Protein AF-0000000084409900 (afdb_homodimer)

InterPro domains:
  IPR021998 Alfin, N-terminal [PF12165] (6-126)
  IPR045104 Alfin [PTHR12321] (2-126)

Organism: Gonium pectorale (NCBI:txid33097)

Structure (mmCIF, N/CA/C/O backbone):
data_AF-0000000084409900-model_v1
#
loop_
_entity.id
_entity.type
_entity.pdbx_description
1 polymer 'Alfin N-terminal domain-containing protein'
#
loop_
_atom_site.group_PDB
_atom_site.id
_atom_site.type_symbol
_atom_site.label_atom_id
_atom_site.label_alt_id
_atom_site.label_comp_id
_atom_site.label_asym_id
_atom_site.label_entity_id
_atom_site.label_seq_id
_atom_site.pdbx_PDB_ins_code
_atom_site.Cartn_x
_atom_site.Cartn_y
_atom_site.Cartn_z
_atom_site.occupancy
_atom_site.B_iso_or_equiv
_atom_site.auth_seq_id
_atom_site.auth_comp_id
_atom_site.auth_asym_id
_atom_site.auth_atom_id
_atom_site.pdbx_PDB_model_num
ATOM 1 N N . MET A 1 1 ? 2.256 0.344 22.578 1 49.69 1 MET A N 1
ATOM 2 C CA . MET A 1 1 ? 3.688 0.209 22.312 1 49.69 1 MET A CA 1
ATOM 3 C C . MET A 1 1 ? 3.957 0.028 20.828 1 49.69 1 MET A C 1
ATOM 5 O O . MET A 1 1 ? 3.193 -0.644 20.125 1 49.69 1 MET A O 1
ATOM 9 N N . SER A 1 2 ? 4.852 0.874 20.234 1 76.75 2 SER A N 1
ATOM 10 C CA . SER A 1 2 ? 5.211 0.817 18.812 1 76.75 2 SER A CA 1
ATOM 11 C C . SER A 1 2 ? 5.836 -0.526 18.453 1 76.75 2 SER A C 1
ATOM 13 O O . SER A 1 2 ? 6.512 -1.143 19.281 1 76.75 2 SER A O 1
ATOM 15 N N . ARG A 1 3 ? 5.438 -1.278 17.562 1 89.75 3 ARG A N 1
ATOM 16 C CA . ARG A 1 3 ? 5.977 -2.559 17.109 1 89.75 3 ARG A CA 1
ATOM 17 C C . ARG A 1 3 ? 7.414 -2.408 16.641 1 89.75 3 ARG A C 1
ATOM 19 O O . ARG A 1 3 ? 7.77 -1.402 16.016 1 89.75 3 ARG A O 1
ATOM 26 N N . SER A 1 4 ? 8.25 -3.424 17.016 1 96.94 4 SER A N 1
ATOM 27 C CA . SER A 1 4 ? 9.625 -3.455 16.516 1 96.94 4 SER A CA 1
ATOM 28 C C . SER A 1 4 ? 9.688 -3.889 15.062 1 96.94 4 SER A C 1
ATOM 30 O O . SER A 1 4 ? 8.742 -4.484 14.547 1 96.94 4 SER A O 1
ATOM 32 N N . PRO A 1 5 ? 10.805 -3.602 14.375 1 98.06 5 PRO A N 1
ATOM 33 C CA . PRO A 1 5 ? 10.969 -4.082 13 1 98.06 5 PRO A CA 1
ATOM 34 C C . PRO A 1 5 ? 10.789 -5.594 12.875 1 98.06 5 PRO A C 1
ATOM 36 O O . PRO A 1 5 ? 10.195 -6.074 11.914 1 98.06 5 PRO A O 1
ATOM 39 N N . ARG A 1 6 ? 11.266 -6.355 13.906 1 98.06 6 ARG A N 1
ATOM 40 C CA . ARG A 1 6 ? 11.188 -7.812 13.844 1 98.06 6 ARG A CA 1
ATOM 41 C C . ARG A 1 6 ? 9.75 -8.297 13.984 1 98.06 6 ARG A C 1
ATOM 43 O O . ARG A 1 6 ? 9.344 -9.258 13.336 1 98.06 6 ARG A O 1
ATOM 50 N N . GLU A 1 7 ? 9.047 -7.672 14.859 1 98 7 GLU A N 1
ATOM 51 C CA . GLU A 1 7 ? 7.645 -8.039 15.008 1 98 7 GLU A CA 1
ATOM 52 C C . GLU A 1 7 ? 6.867 -7.77 13.719 1 98 7 GLU A C 1
ATOM 54 O O . GLU A 1 7 ? 6.023 -8.578 13.32 1 98 7 GLU A O 1
ATOM 59 N N . ILE A 1 8 ? 7.102 -6.621 13.102 1 97.25 8 ILE A N 1
ATOM 60 C CA . ILE A 1 8 ? 6.445 -6.266 11.852 1 97.25 8 ILE A CA 1
ATOM 61 C C . ILE A 1 8 ? 6.871 -7.234 10.75 1 97.25 8 ILE A C 1
ATOM 63 O O . ILE A 1 8 ? 6.047 -7.664 9.938 1 97.25 8 ILE A O 1
ATOM 67 N N . TYR A 1 9 ? 8.164 -7.621 10.766 1 98.38 9 TYR A N 1
ATOM 68 C CA . TYR A 1 9 ? 8.68 -8.562 9.781 1 98.38 9 TYR A CA 1
ATOM 69 C C . TYR A 1 9 ? 8.023 -9.93 9.938 1 98.38 9 TYR A C 1
ATOM 71 O O . TYR A 1 9 ? 7.719 -10.594 8.938 1 98.38 9 TYR A O 1
ATOM 79 N N . GLU A 1 10 ? 7.754 -10.359 11.141 1 98.31 10 GLU A N 1
ATOM 80 C CA . GLU A 1 10 ? 7.09 -11.641 11.367 1 98.31 10 GLU A CA 1
ATOM 81 C C . GLU A 1 10 ? 5.668 -11.633 10.812 1 98.31 10 GLU A C 1
ATOM 83 O O . GLU A 1 10 ? 5.215 -12.625 10.234 1 98.31 10 GLU A O 1
ATOM 88 N N . ASP A 1 11 ? 5.004 -10.57 11.055 1 95.38 11 ASP A N 1
ATOM 89 C CA . ASP A 1 11 ? 3.684 -10.414 10.453 1 95.38 11 ASP A CA 1
ATOM 90 C C . ASP A 1 11 ? 3.766 -10.461 8.93 1 95.38 11 ASP A C 1
ATOM 92 O O . ASP A 1 11 ? 2.982 -11.156 8.281 1 95.38 11 ASP A O 1
ATOM 96 N N . TYR A 1 12 ? 4.727 -9.719 8.305 1 96.31 12 TYR A N 1
ATOM 97 C CA . TYR A 1 12 ? 4.965 -9.703 6.863 1 96.31 12 TYR A CA 1
ATOM 98 C C . TYR A 1 12 ? 5.219 -11.109 6.336 1 96.31 12 TYR A C 1
ATOM 100 O O . TYR A 1 12 ? 4.66 -11.5 5.309 1 96.31 12 TYR A O 1
ATOM 108 N N . LEU A 1 13 ? 5.984 -11.875 7.082 1 98.25 13 LEU A N 1
ATOM 109 C CA . LEU A 1 13 ? 6.328 -13.234 6.668 1 98.25 13 LEU A CA 1
ATOM 110 C C . LEU A 1 13 ? 5.082 -14.117 6.613 1 98.25 13 LEU A C 1
ATOM 112 O O . LEU A 1 13 ? 4.914 -14.898 5.672 1 98.25 13 LEU A O 1
ATOM 116 N N . GLY A 1 14 ? 4.363 -14.055 7.652 1 96.94 14 GLY A N 1
ATOM 117 C CA . GLY A 1 14 ? 3.148 -14.852 7.676 1 96.94 14 GLY A CA 1
ATOM 118 C C . GLY A 1 14 ? 2.201 -14.531 6.535 1 96.94 14 GLY A C 1
ATOM 119 O O . GLY A 1 14 ? 1.667 -15.438 5.891 1 96.94 14 GLY A O 1
ATOM 120 N N . ARG A 1 15 ? 2.018 -13.289 6.277 1 94 15 ARG A N 1
ATOM 121 C CA . ARG A 1 15 ? 1.118 -12.867 5.207 1 94 15 ARG A CA 1
ATOM 122 C C . ARG A 1 15 ? 1.688 -13.234 3.84 1 94 15 ARG A C 1
ATOM 124 O O . ARG A 1 15 ? 0.951 -13.664 2.949 1 94 15 ARG A O 1
ATOM 131 N N . ARG A 1 16 ? 2.945 -13.008 3.689 1 96.44 16 ARG A N 1
ATOM 132 C CA . ARG A 1 16 ? 3.605 -13.398 2.447 1 96.44 16 ARG A CA 1
ATOM 133 C C . ARG A 1 16 ? 3.447 -14.891 2.188 1 96.44 16 ARG A C 1
ATOM 135 O O . ARG A 1 16 ? 3.176 -15.305 1.058 1 96.44 16 ARG A O 1
ATOM 142 N N . LYS A 1 17 ? 3.656 -15.695 3.199 1 97.44 17 LYS A N 1
ATOM 143 C CA . LYS A 1 17 ? 3.465 -17.141 3.082 1 97.44 17 LYS A CA 1
ATOM 144 C C . LYS A 1 17 ? 2.057 -17.469 2.592 1 97.44 17 LYS A C 1
ATOM 146 O O . LYS A 1 17 ? 1.877 -18.328 1.737 1 97.44 17 LYS A O 1
ATOM 151 N N . ALA A 1 18 ? 1.098 -16.812 3.15 1 95.12 18 ALA A N 1
ATOM 152 C CA . ALA A 1 18 ? -0.294 -17.016 2.754 1 95.12 18 ALA A CA 1
ATOM 153 C C . ALA A 1 18 ? -0.494 -16.688 1.275 1 95.12 18 ALA A C 1
ATOM 155 O O . ALA A 1 18 ? -1.115 -17.469 0.543 1 95.12 18 ALA A O 1
ATOM 156 N N . ILE A 1 19 ? 0.028 -15.57 0.822 1 94 19 ILE A N 1
ATOM 157 C CA . ILE A 1 19 ? -0.114 -15.133 -0.561 1 94 19 ILE A CA 1
ATOM 158 C C . ILE A 1 19 ? 0.559 -16.141 -1.494 1 94 19 ILE A C 1
ATOM 160 O O . ILE A 1 19 ? -0.021 -16.531 -2.506 1 94 19 ILE A O 1
ATOM 164 N N . LEU A 1 20 ? 1.761 -16.547 -1.147 1 96.56 20 LEU A N 1
ATOM 165 C CA . LEU A 1 20 ? 2.484 -17.5 -1.984 1 96.56 20 LEU A CA 1
ATOM 166 C C . LEU A 1 20 ? 1.742 -18.828 -2.064 1 96.56 20 LEU A C 1
ATOM 168 O O . LEU A 1 20 ? 1.695 -19.453 -3.127 1 96.56 20 LEU A O 1
ATOM 172 N N . ARG A 1 21 ? 1.181 -19.219 -0.963 1 96.75 21 ARG A N 1
ATOM 173 C CA . ARG A 1 21 ? 0.398 -20.453 -0.984 1 96.75 21 ARG A CA 1
ATOM 174 C C . ARG A 1 21 ? -0.763 -20.344 -1.967 1 96.75 21 ARG A C 1
ATOM 176 O O . ARG A 1 21 ? -1.017 -21.266 -2.736 1 96.75 21 ARG A O 1
ATOM 183 N N . ALA A 1 22 ? -1.465 -19.234 -1.965 1 94.19 22 ALA A N 1
ATOM 184 C CA . ALA A 1 22 ? -2.574 -19.016 -2.889 1 94.19 22 ALA A CA 1
ATOM 185 C C . ALA A 1 22 ? -2.1 -19.047 -4.336 1 94.19 22 ALA A C 1
ATOM 187 O O . ALA A 1 22 ? -2.787 -19.594 -5.207 1 94.19 22 ALA A O 1
ATOM 188 N N . LEU A 1 23 ? -0.885 -18.562 -4.605 1 93.88 23 LEU A N 1
ATOM 189 C CA . LEU A 1 23 ? -0.424 -18.359 -5.977 1 93.88 23 LEU A CA 1
ATOM 190 C C . LEU A 1 23 ? 0.347 -19.578 -6.477 1 93.88 23 LEU A C 1
ATOM 192 O O . LEU A 1 23 ? 0.747 -19.625 -7.641 1 93.88 23 LEU A O 1
ATOM 196 N N . THR A 1 24 ? 0.583 -20.562 -5.637 1 94.69 24 THR A N 1
ATOM 197 C CA . THR A 1 24 ? 1.372 -21.719 -6.047 1 94.69 24 THR A CA 1
ATOM 198 C C . THR A 1 24 ? 0.658 -23.016 -5.68 1 94.69 24 THR A C 1
ATOM 200 O O . THR A 1 24 ? -0.21 -23.484 -6.418 1 94.69 24 THR A O 1
ATOM 203 N N . GLN A 1 25 ? 0.71 -23.422 -4.395 1 95.94 25 GLN A N 1
ATOM 204 C CA . GLN A 1 25 ? 0.174 -24.703 -3.955 1 95.94 25 GLN A CA 1
ATOM 205 C C . GLN A 1 25 ? -1.336 -24.766 -4.172 1 95.94 25 GLN A C 1
ATOM 207 O O . GLN A 1 25 ? -1.865 -25.812 -4.566 1 95.94 25 GLN A O 1
ATOM 212 N N . ASP A 1 26 ? -1.986 -23.719 -3.889 1 96 26 ASP A N 1
ATOM 213 C CA . ASP A 1 26 ? -3.445 -23.688 -3.943 1 96 26 ASP A CA 1
ATOM 214 C C . ASP A 1 26 ? -3.938 -22.922 -5.164 1 96 26 ASP A C 1
ATOM 216 O O . ASP A 1 26 ? -5.043 -22.375 -5.156 1 96 26 ASP A O 1
ATOM 220 N N . ILE A 1 27 ? -3.141 -22.844 -6.227 1 93.75 27 ILE A N 1
ATOM 221 C CA . ILE A 1 27 ? -3.408 -21.938 -7.336 1 93.75 27 ILE A CA 1
ATOM 222 C C . ILE A 1 27 ? -4.711 -22.344 -8.023 1 93.75 27 ILE A C 1
ATOM 224 O O . ILE A 1 27 ? -5.473 -21.469 -8.469 1 93.75 27 ILE A O 1
ATOM 228 N N . GLU A 1 28 ? -4.961 -23.609 -8.211 1 94.25 28 GLU A N 1
ATOM 229 C CA . GLU A 1 28 ? -6.184 -24.031 -8.875 1 94.25 28 GLU A CA 1
ATOM 230 C C . GLU A 1 28 ? -7.418 -23.625 -8.078 1 94.25 28 GLU A C 1
ATOM 232 O O . GLU A 1 28 ? -8.398 -23.141 -8.648 1 94.25 28 GLU A O 1
ATOM 237 N N . GLN A 1 29 ? -7.355 -23.828 -6.758 1 93.5 29 GLN A N 1
ATOM 238 C CA . GLN A 1 29 ? -8.453 -23.406 -5.891 1 93.5 29 GLN A CA 1
ATOM 239 C C . GLN A 1 29 ? -8.648 -21.891 -5.957 1 93.5 29 GLN A C 1
ATOM 241 O O . GLN A 1 29 ? -9.773 -21.422 -6.059 1 93.5 29 GLN A O 1
ATOM 246 N N . PHE A 1 30 ? -7.602 -21.172 -5.852 1 92.5 30 PHE A N 1
ATOM 247 C CA . PHE A 1 30 ? -7.641 -19.719 -5.91 1 92.5 30 PHE A CA 1
ATOM 248 C C . PHE A 1 30 ? -8.219 -19.25 -7.238 1 92.5 30 PHE A C 1
ATOM 250 O O . PHE A 1 30 ? -9.109 -18.391 -7.266 1 92.5 30 PHE A O 1
ATOM 257 N N . TYR A 1 31 ? -7.707 -19.828 -8.289 1 89.19 31 TYR A N 1
ATOM 258 C CA . TYR A 1 31 ? -8.156 -19.484 -9.633 1 89.19 31 TYR A CA 1
ATOM 259 C C . TYR A 1 31 ? -9.648 -19.734 -9.797 1 89.19 31 TYR A C 1
ATOM 261 O O . TYR A 1 31 ? -10.367 -18.938 -10.383 1 89.19 31 TYR A O 1
ATOM 269 N N . GLU A 1 32 ? -10.125 -20.781 -9.312 1 89.94 32 GLU A N 1
ATOM 270 C CA . GLU A 1 32 ? -11.523 -21.172 -9.43 1 89.94 32 GLU A CA 1
ATOM 271 C C . GLU A 1 32 ? -12.43 -20.234 -8.633 1 89.94 32 GLU A C 1
ATOM 273 O O . GLU A 1 32 ? -13.539 -19.922 -9.062 1 89.94 32 GLU A O 1
ATOM 278 N N . GLN A 1 33 ? -11.953 -19.797 -7.488 1 89 33 GLN A N 1
ATOM 279 C CA . GLN A 1 33 ? -12.75 -18.906 -6.652 1 89 33 GLN A CA 1
ATOM 280 C C . GLN A 1 33 ? -12.883 -17.516 -7.289 1 89 33 GLN A C 1
ATOM 282 O O . GLN A 1 33 ? -13.898 -16.844 -7.113 1 89 33 GLN A O 1
ATOM 287 N N . CYS A 1 34 ? -11.852 -17.172 -8.008 1 85.56 34 CYS A N 1
ATOM 288 C CA . CYS A 1 34 ? -11.883 -15.867 -8.664 1 85.56 34 CYS A CA 1
ATOM 289 C C . CYS A 1 34 ? -12.508 -15.969 -10.047 1 85.56 34 CYS A C 1
ATOM 291 O O . CYS A 1 34 ? -11.906 -15.539 -11.039 1 85.56 34 CYS A O 1
ATOM 293 N N . ASP A 1 35 ? -13.664 -16.453 -10.055 1 81.44 35 ASP A N 1
ATOM 294 C CA . ASP A 1 35 ? -14.422 -16.625 -11.289 1 81.44 35 ASP A CA 1
ATOM 295 C C . ASP A 1 35 ? -14.922 -15.273 -11.812 1 81.44 35 ASP A C 1
ATOM 297 O O . ASP A 1 35 ? -15.641 -14.562 -11.117 1 81.44 35 ASP A O 1
ATOM 301 N N . PRO A 1 36 ? -14.508 -14.906 -13.008 1 79.56 36 PRO A N 1
ATOM 302 C CA . PRO A 1 36 ? -14.867 -13.586 -13.531 1 79.56 36 PRO A CA 1
ATOM 303 C C . PRO A 1 36 ? -16.375 -13.398 -13.672 1 79.56 36 PRO A C 1
ATOM 305 O O . PRO A 1 36 ? -16.844 -12.266 -13.836 1 79.56 36 PRO A O 1
ATOM 308 N N . THR A 1 37 ? -17.078 -14.43 -13.711 1 80.62 37 THR A N 1
ATOM 309 C CA . THR A 1 37 ? -18.531 -14.312 -13.82 1 80.62 37 THR A CA 1
ATOM 310 C C . THR A 1 37 ? -19.156 -14.062 -12.453 1 80.62 37 THR A C 1
ATOM 312 O O . THR A 1 37 ? -20.359 -13.789 -12.352 1 80.62 37 THR A O 1
ATOM 315 N N . ARG A 1 38 ? -18.406 -14.078 -11.328 1 78.69 38 ARG A N 1
ATOM 316 C CA . ARG A 1 38 ? -18.859 -13.836 -9.961 1 78.69 38 ARG A CA 1
ATOM 317 C C . ARG A 1 38 ? -18.406 -12.461 -9.477 1 78.69 38 ARG A C 1
ATOM 319 O O . ARG A 1 38 ? -17.75 -11.719 -10.203 1 78.69 38 ARG A O 1
ATOM 326 N N . GLU A 1 39 ? -18.812 -12.141 -8.336 1 76.06 39 GLU A N 1
ATOM 327 C CA . GLU A 1 39 ? -18.391 -10.891 -7.707 1 76.06 39 GLU A CA 1
ATOM 328 C C . GLU A 1 39 ? -16.875 -10.82 -7.566 1 76.06 39 GLU A C 1
ATOM 330 O O . GLU A 1 39 ? -16.219 -11.836 -7.332 1 76.06 39 GLU A O 1
ATOM 335 N N . ASN A 1 40 ? -16.375 -9.664 -7.797 1 72.44 40 ASN A N 1
ATOM 336 C CA . ASN A 1 40 ? -14.93 -9.477 -7.652 1 72.44 40 ASN A CA 1
ATOM 337 C C . ASN A 1 40 ? -14.492 -9.609 -6.195 1 72.44 40 ASN A C 1
ATOM 339 O O . ASN A 1 40 ? -14.969 -8.875 -5.328 1 72.44 40 ASN A O 1
ATOM 343 N N . LEU A 1 41 ? -13.664 -10.555 -5.934 1 76.25 41 LEU A N 1
ATOM 344 C CA . LEU A 1 41 ? -13.188 -10.82 -4.582 1 76.25 41 LEU A CA 1
ATOM 345 C C . LEU A 1 41 ? -11.766 -10.297 -4.391 1 76.25 41 LEU A C 1
ATOM 347 O O . LEU A 1 41 ? -11.062 -10.047 -5.371 1 76.25 41 LEU A O 1
ATOM 351 N N . CYS A 1 42 ? -11.469 -10.07 -3.156 1 80.25 42 CYS A N 1
ATOM 352 C CA . CYS A 1 42 ? -10.133 -9.656 -2.762 1 80.25 42 CYS A CA 1
ATOM 353 C C . CYS A 1 42 ? -9.383 -10.797 -2.086 1 80.25 42 CYS A C 1
ATOM 355 O O . CYS A 1 42 ? -9.961 -11.539 -1.288 1 80.25 42 CYS A O 1
ATOM 357 N N . LEU A 1 43 ? -8.148 -10.953 -2.492 1 87.06 43 LEU A N 1
ATOM 358 C CA . LEU A 1 43 ? -7.266 -11.906 -1.824 1 87.06 43 LEU A CA 1
ATOM 359 C C . LEU A 1 43 ? -6.707 -11.312 -0.534 1 87.06 43 LEU A C 1
ATOM 361 O O . LEU A 1 43 ? -6.172 -10.203 -0.536 1 87.06 43 LEU A O 1
ATOM 365 N N . TYR A 1 44 ? -6.875 -12.055 0.583 1 84.62 44 TYR A N 1
ATOM 366 C CA . TYR A 1 44 ? -6.332 -11.656 1.878 1 84.62 44 TYR A CA 1
ATOM 367 C C . TYR A 1 44 ? -5.309 -12.672 2.375 1 84.62 44 TYR A C 1
ATOM 369 O O . TYR A 1 44 ? -5.59 -13.867 2.434 1 84.62 44 TYR A O 1
ATOM 377 N N . GLY A 1 45 ? -4.121 -12.188 2.604 1 90 45 GLY A N 1
ATOM 378 C CA . GLY A 1 45 ? -3.131 -12.961 3.33 1 90 45 GLY A CA 1
ATOM 379 C C . GLY A 1 45 ? -3.115 -12.664 4.816 1 90 45 GLY A C 1
ATOM 380 O O . GLY A 1 45 ? -2.922 -11.516 5.227 1 90 45 GLY A O 1
ATOM 381 N N . ASN A 1 46 ? -3.209 -13.688 5.613 1 90.5 46 ASN A N 1
ATOM 382 C CA . ASN A 1 46 ? -3.281 -13.516 7.059 1 90.5 46 ASN A CA 1
ATOM 383 C C . ASN A 1 46 ? -1.952 -13.852 7.73 1 90.5 46 ASN A C 1
ATOM 385 O O . ASN A 1 46 ? -1.153 -14.617 7.188 1 90.5 46 ASN A O 1
ATOM 389 N N . PRO A 1 47 ? -1.708 -13.281 8.93 1 93.56 47 PRO A N 1
ATOM 390 C CA . PRO A 1 47 ? -0.406 -13.461 9.578 1 93.56 47 PRO A CA 1
ATOM 391 C C . PRO A 1 47 ? -0.141 -14.914 9.977 1 93.56 47 PRO A C 1
ATOM 393 O O . PRO A 1 47 ? 1.009 -15.289 10.219 1 93.56 47 PRO A O 1
ATOM 396 N N . ASP A 1 48 ? -1.139 -15.75 9.992 1 95.81 48 ASP A N 1
ATOM 397 C CA . ASP A 1 48 ? -0.935 -17.141 10.391 1 95.81 48 ASP A CA 1
ATOM 398 C C . ASP A 1 48 ? -0.549 -18 9.195 1 95.81 48 ASP A C 1
ATOM 400 O O . ASP A 1 48 ? -0.408 -19.219 9.32 1 95.81 48 ASP A O 1
ATOM 404 N N . GLY A 1 49 ? -0.486 -17.484 8.078 1 95.94 49 GLY A N 1
ATOM 405 C CA . GLY A 1 49 ? -0.047 -18.203 6.895 1 95.94 49 GLY A CA 1
ATOM 406 C C . GLY A 1 49 ? -1.197 -18.719 6.055 1 95.94 49 GLY A C 1
ATOM 407 O O . GLY A 1 49 ? -0.979 -19.375 5.027 1 95.94 49 GLY A O 1
ATOM 408 N N . ASN A 1 50 ? -2.475 -18.359 6.504 1 96.19 50 ASN A N 1
ATOM 409 C CA . ASN A 1 50 ? -3.631 -18.766 5.707 1 96.19 50 ASN A CA 1
ATOM 410 C C . ASN A 1 50 ? -4.129 -17.609 4.832 1 96.19 50 ASN A C 1
ATOM 412 O O . ASN A 1 50 ? -3.865 -16.438 5.125 1 96.19 50 ASN A O 1
ATOM 416 N N . TRP A 1 51 ? -4.715 -18.016 3.709 1 92.62 51 TRP A N 1
ATOM 417 C CA . TRP A 1 51 ? -5.281 -17.016 2.797 1 92.62 51 TRP A CA 1
ATOM 418 C C . TRP A 1 51 ? -6.785 -17.219 2.646 1 92.62 51 TRP A C 1
ATOM 420 O O . TRP A 1 51 ? -7.312 -18.281 2.979 1 92.62 51 TRP A O 1
ATOM 430 N N . GLU A 1 52 ? -7.438 -16.125 2.223 1 90.12 52 GLU A N 1
ATOM 431 C CA . GLU A 1 52 ? -8.852 -16.219 1.876 1 90.12 52 GLU A CA 1
ATOM 432 C C . GLU A 1 52 ? -9.211 -15.195 0.796 1 90.12 52 GLU A C 1
ATOM 434 O O . GLU A 1 52 ? -8.477 -14.234 0.571 1 90.12 52 GLU A O 1
ATOM 439 N N . VAL A 1 53 ? -10.281 -15.453 0.056 1 86.56 53 VAL A N 1
ATOM 440 C CA . VAL A 1 53 ? -10.891 -14.453 -0.815 1 86.56 53 VAL A CA 1
ATOM 441 C C . VAL A 1 53 ? -12.25 -14.039 -0.253 1 86.56 53 VAL A C 1
ATOM 443 O O . VAL A 1 53 ? -12.992 -14.875 0.266 1 86.56 53 VAL A O 1
ATOM 446 N N . ALA A 1 54 ? -12.398 -12.828 -0.151 1 81.69 54 ALA A N 1
ATOM 447 C CA . ALA A 1 54 ? -13.648 -12.281 0.379 1 81.69 54 ALA A CA 1
ATOM 448 C C . ALA A 1 54 ? -14.016 -10.977 -0.323 1 81.69 54 ALA A C 1
ATOM 450 O O . ALA A 1 54 ? -13.219 -10.422 -1.081 1 81.69 54 ALA A O 1
ATOM 451 N N . LEU A 1 55 ? -15.219 -10.555 -0.111 1 76.06 55 LEU A N 1
ATOM 452 C CA . LEU A 1 55 ? -15.633 -9.242 -0.612 1 76.06 55 LEU A CA 1
ATOM 453 C C . LEU A 1 55 ? -14.75 -8.141 -0.038 1 76.06 55 LEU A C 1
ATOM 455 O O . LEU A 1 55 ? -14.25 -8.258 1.085 1 76.06 55 LEU A O 1
ATOM 459 N N . PRO A 1 56 ? -14.516 -7.129 -0.945 1 71.25 56 PRO A N 1
ATOM 460 C CA . PRO A 1 56 ? -13.75 -6.012 -0.394 1 71.25 56 PRO A CA 1
ATOM 461 C C . PRO A 1 56 ? -14.352 -5.457 0.896 1 71.25 56 PRO A C 1
ATOM 463 O O . PRO A 1 56 ? -15.578 -5.395 1.031 1 71.25 56 PRO A O 1
ATOM 466 N N . ALA A 1 57 ? -13.5 -5.156 1.808 1 63.22 57 ALA A N 1
ATOM 467 C CA . ALA A 1 57 ? -13.969 -4.574 3.062 1 63.22 57 ALA A CA 1
ATOM 468 C C . ALA A 1 57 ? -14.688 -3.248 2.816 1 63.22 57 ALA A C 1
ATOM 470 O O . ALA A 1 57 ? -14.234 -2.428 2.016 1 63.22 57 ALA A O 1
ATOM 471 N N . GLU A 1 58 ? -15.953 -3.207 3.229 1 60.22 58 GLU A N 1
ATOM 472 C CA . GLU A 1 58 ? -16.734 -1.991 3.047 1 60.22 58 GLU A CA 1
ATOM 473 C C . GLU A 1 58 ? -16.125 -0.818 3.805 1 60.22 58 GLU A C 1
ATOM 475 O O . GLU A 1 58 ? -16.094 0.305 3.297 1 60.22 58 GLU A O 1
ATOM 480 N N . GLU A 1 59 ? -15.719 -1.032 5.047 1 56.38 59 GLU A N 1
ATOM 481 C CA . GLU A 1 59 ? -15.109 -0.022 5.906 1 56.38 59 GLU A CA 1
ATOM 482 C C . GLU A 1 59 ? -13.758 -0.494 6.438 1 56.38 59 GLU A C 1
ATOM 484 O O . GLU A 1 59 ? -13.609 -1.648 6.844 1 56.38 59 GLU A O 1
ATOM 489 N N . VAL A 1 60 ? -12.734 0.17 5.863 1 54.34 60 VAL A N 1
ATOM 490 C CA . VAL A 1 60 ? -11.43 -0.122 6.457 1 54.34 60 VAL A CA 1
ATOM 491 C C . VAL A 1 60 ? -11.305 0.588 7.801 1 54.34 60 VAL A C 1
ATOM 493 O O . VAL A 1 60 ? -11.43 1.812 7.879 1 54.34 60 VAL A O 1
ATOM 496 N N . PRO A 1 61 ? -11.453 -0.288 8.891 1 51.12 61 PRO A N 1
ATOM 497 C CA . PRO A 1 61 ? -11.25 0.378 10.18 1 51.12 61 PRO A CA 1
ATOM 498 C C . PRO A 1 61 ? -10.031 1.294 10.188 1 51.12 61 PRO A C 1
ATOM 500 O O . PRO A 1 61 ? -9.055 1.029 9.477 1 51.12 61 PRO A O 1
ATOM 503 N N . PRO A 1 62 ? -10.211 2.549 10.82 1 50.59 62 PRO A N 1
ATOM 504 C CA . PRO A 1 62 ? -9.109 3.516 10.883 1 50.59 62 PRO A CA 1
ATOM 505 C C . PRO A 1 62 ? -7.781 2.871 11.266 1 50.59 62 PRO A C 1
ATOM 507 O O . PRO A 1 62 ? -6.719 3.41 10.953 1 50.59 62 PRO A O 1
ATOM 510 N N . GLU A 1 63 ? -7.969 1.682 11.93 1 47.5 63 GLU A N 1
ATOM 511 C CA . GLU A 1 63 ? -6.742 1.061 12.422 1 47.5 63 GLU A CA 1
ATOM 512 C C . GLU A 1 63 ? -6.035 0.285 11.32 1 47.5 63 GLU A C 1
ATOM 514 O O . GLU A 1 63 ? -4.934 -0.229 11.523 1 47.5 63 GLU A O 1
ATOM 519 N N . GLN A 1 64 ? -6.781 0.193 10.172 1 52.31 64 GLN A N 1
ATOM 520 C CA . GLN A 1 64 ? -6.176 -0.571 9.086 1 52.31 64 GLN A CA 1
ATOM 521 C C . GLN A 1 64 ? -5.953 0.304 7.852 1 52.31 64 GLN A C 1
ATOM 523 O O . GLN A 1 64 ? -6.758 1.188 7.559 1 52.31 64 GLN A O 1
ATOM 528 N N . PRO A 1 65 ? -4.73 0.176 7.336 1 51.47 65 PRO A N 1
ATOM 529 C CA . PRO A 1 65 ? -4.492 0.981 6.133 1 51.47 65 PRO A CA 1
ATOM 530 C C . PRO A 1 65 ? -5.391 0.577 4.969 1 51.47 65 PRO A C 1
ATOM 532 O O . PRO A 1 65 ? -5.777 -0.59 4.855 1 51.47 65 PRO A O 1
ATOM 535 N N . GLU A 1 66 ? -6.137 1.448 4.43 1 51.72 66 GLU A N 1
ATOM 536 C CA . GLU A 1 66 ? -6.953 1.166 3.25 1 51.72 66 GLU A CA 1
ATOM 537 C C . GLU A 1 66 ? -6.23 0.22 2.295 1 51.72 66 GLU A C 1
ATOM 539 O O . GLU A 1 66 ? -6.859 -0.642 1.675 1 51.72 66 GLU A O 1
ATOM 544 N N . PRO A 1 67 ? -4.961 0.357 2.062 1 48.44 67 PRO A N 1
ATOM 545 C CA . PRO A 1 67 ? -4.379 -0.667 1.191 1 48.44 67 PRO A CA 1
ATOM 546 C C . PRO A 1 67 ? -4.629 -2.084 1.699 1 48.44 67 PRO A C 1
ATOM 548 O O . PRO A 1 67 ? -4.211 -3.055 1.063 1 48.44 67 PRO A O 1
ATOM 551 N N . ALA A 1 68 ? -5.352 -2.105 2.855 1 42.16 68 ALA A N 1
ATOM 552 C CA . ALA A 1 68 ? -5.613 -3.451 3.361 1 42.16 68 ALA A CA 1
ATOM 553 C C . ALA A 1 68 ? -6.574 -4.203 2.443 1 42.16 68 ALA A C 1
ATOM 555 O O . ALA A 1 68 ? -6.891 -5.367 2.689 1 42.16 68 ALA A O 1
ATOM 556 N N . LEU A 1 69 ? -6.902 -3.553 1.392 1 47 69 LEU A N 1
ATOM 557 C CA . LEU A 1 69 ? -8.055 -4.16 0.738 1 47 69 LEU A CA 1
ATOM 558 C C . LEU A 1 69 ? -7.625 -5.297 -0.181 1 47 69 LEU A C 1
ATOM 560 O O . LEU A 1 69 ? -8.445 -5.844 -0.926 1 47 69 LEU A O 1
ATOM 564 N N . GLY A 1 70 ? -7.004 -5.945 0.351 1 49.94 70 GLY A N 1
ATOM 565 C CA . GLY A 1 70 ? -6.785 -7.133 -0.46 1 49.94 70 GLY A CA 1
ATOM 566 C C . GLY A 1 70 ? -6.535 -6.816 -1.923 1 49.94 70 GLY A C 1
ATOM 567 O O . GLY A 1 70 ? -6.492 -5.648 -2.314 1 49.94 70 GLY A O 1
ATOM 568 N N . VAL A 1 71 ? -6.004 -7.715 -2.721 1 55.44 71 VAL A N 1
ATOM 569 C CA . VAL A 1 71 ? -5.684 -7.641 -4.145 1 55.44 71 VAL A CA 1
ATOM 570 C C . VAL A 1 71 ? -6.902 -8.047 -4.969 1 55.44 71 VAL A C 1
ATOM 572 O O . VAL A 1 71 ? -7.371 -9.188 -4.871 1 55.44 71 VAL A O 1
ATOM 575 N N . ASN A 1 72 ? -7.793 -7.059 -5.465 1 57.47 72 ASN A N 1
ATOM 576 C CA . ASN A 1 72 ? -8.984 -7.34 -6.258 1 57.47 72 ASN A CA 1
ATOM 577 C C . ASN A 1 72 ? -8.664 -7.422 -7.746 1 57.47 72 ASN A C 1
ATOM 579 O O . ASN A 1 72 ? -8.328 -6.418 -8.375 1 57.47 72 ASN A O 1
ATOM 583 N N . PHE A 1 73 ? -8.562 -8.688 -8.312 1 62.56 73 PHE A N 1
ATOM 584 C CA . PHE A 1 73 ? -8.398 -8.562 -9.758 1 62.56 73 PHE A CA 1
ATOM 585 C C . PHE A 1 73 ? -9.414 -9.422 -10.5 1 62.56 73 PHE A C 1
ATOM 587 O O . PHE A 1 73 ? -9.516 -10.625 -10.25 1 62.56 73 PHE A O 1
ATOM 594 N N . ALA A 1 74 ? -10.219 -8.602 -11.047 1 64.62 74 ALA A N 1
ATOM 595 C CA . ALA A 1 74 ? -11.008 -9.328 -12.047 1 64.62 74 ALA A CA 1
ATOM 596 C C . ALA A 1 74 ? -10.125 -9.875 -13.156 1 64.62 74 ALA A C 1
ATOM 598 O O . ALA A 1 74 ? -9.195 -9.195 -13.609 1 64.62 74 ALA A O 1
ATOM 599 N N . ARG A 1 75 ? -10.273 -11.141 -13.477 1 71.62 75 ARG A N 1
ATOM 600 C CA . ARG A 1 75 ? -9.523 -11.758 -14.57 1 71.62 75 ARG A CA 1
ATOM 601 C C . ARG A 1 75 ? -9.867 -11.102 -15.906 1 71.62 75 ARG A C 1
ATOM 603 O O . ARG A 1 75 ? -8.977 -10.781 -16.688 1 71.62 75 ARG A O 1
ATOM 610 N N . ASP A 1 76 ? -11.008 -10.594 -16.031 1 71.12 76 ASP A N 1
ATOM 611 C CA . ASP A 1 76 ? -11.523 -9.852 -17.172 1 71.12 76 ASP A CA 1
ATOM 612 C C . ASP A 1 76 ? -10.875 -10.328 -18.469 1 71.12 76 ASP A C 1
ATOM 614 O O . ASP A 1 76 ? -10.383 -9.508 -19.266 1 71.12 76 ASP A O 1
ATOM 618 N N . GLY A 1 77 ? -10.805 -11.672 -18.688 1 74.94 77 GLY A N 1
ATOM 619 C CA . GLY A 1 77 ? -10.312 -12.234 -19.938 1 74.94 77 GLY A CA 1
ATOM 620 C C . GLY A 1 77 ? -8.797 -12.328 -20 1 74.94 77 GLY A C 1
ATOM 621 O O . GLY A 1 77 ? -8.234 -12.766 -21 1 74.94 77 GLY A O 1
ATOM 622 N N . MET A 1 78 ? -8.156 -11.938 -19.062 1 80.5 78 MET A N 1
ATOM 623 C CA . MET A 1 78 ? -6.699 -12.055 -19 1 80.5 78 MET A CA 1
ATOM 624 C C . MET A 1 78 ? -6.273 -13.523 -19.016 1 80.5 78 MET A C 1
ATOM 626 O O . MET A 1 78 ? -6.934 -14.367 -18.422 1 80.5 78 MET A O 1
ATOM 630 N N . GLU A 1 79 ? -5.168 -13.68 -19.734 1 88.56 79 GLU A N 1
ATOM 631 C CA . GLU A 1 79 ? -4.57 -15.008 -19.688 1 88.56 79 GLU A CA 1
ATOM 632 C C . GLU A 1 79 ? -4.18 -15.383 -18.266 1 88.56 79 GLU A C 1
ATOM 634 O O . GLU A 1 79 ? -3.73 -14.539 -17.484 1 88.56 79 GLU A O 1
ATOM 639 N N . ARG A 1 80 ? -4.289 -16.625 -17.953 1 88.38 80 ARG A N 1
ATOM 640 C CA . ARG A 1 80 ? -4.098 -17.109 -16.594 1 88.38 80 ARG A CA 1
ATOM 641 C C . ARG A 1 80 ? -2.736 -16.703 -16.047 1 88.38 80 ARG A C 1
ATOM 643 O O . ARG A 1 80 ? -2.641 -16.188 -14.938 1 88.38 80 ARG A O 1
ATOM 650 N N . SER A 1 81 ? -1.718 -16.938 -16.812 1 89.62 81 SER A N 1
ATOM 651 C CA . SER A 1 81 ? -0.375 -16.641 -16.328 1 89.62 81 SER A CA 1
ATOM 652 C C . SER A 1 81 ? -0.182 -15.141 -16.125 1 89.62 81 SER A C 1
ATOM 654 O O . SER A 1 81 ? 0.48 -14.719 -15.172 1 89.62 81 SER A O 1
ATOM 656 N N . ALA A 1 82 ? -0.739 -14.367 -16.984 1 86.44 82 ALA A N 1
ATOM 657 C CA . ALA A 1 82 ? -0.649 -12.914 -16.859 1 86.44 82 ALA A CA 1
ATOM 658 C C . ALA A 1 82 ? -1.42 -12.422 -15.641 1 86.44 82 ALA A C 1
ATOM 660 O O . ALA A 1 82 ? -0.97 -11.508 -14.938 1 86.44 82 ALA A O 1
ATOM 661 N N . TRP A 1 83 ? -2.539 -13 -15.375 1 86.94 83 TRP A N 1
ATOM 662 C CA . TRP A 1 83 ? -3.361 -12.625 -14.227 1 86.94 83 TRP A CA 1
ATOM 663 C C . TRP A 1 83 ? -2.654 -12.969 -12.922 1 86.94 83 TRP A C 1
ATOM 665 O O . TRP A 1 83 ? -2.619 -12.156 -11.992 1 86.94 83 TRP A O 1
ATOM 675 N N . ILE A 1 84 ? -2.068 -14.148 -12.906 1 88.31 84 ILE A N 1
ATOM 676 C CA . ILE A 1 84 ? -1.355 -14.586 -11.711 1 88.31 84 ILE A CA 1
ATOM 677 C C . ILE A 1 84 ? -0.181 -13.648 -11.438 1 88.31 84 ILE A C 1
ATOM 679 O O . ILE A 1 84 ? 0.052 -13.25 -10.297 1 88.31 84 ILE A O 1
ATOM 683 N N . SER A 1 85 ? 0.498 -13.258 -12.477 1 88 85 SER A N 1
ATOM 684 C CA . SER A 1 85 ? 1.621 -12.336 -12.344 1 88 85 SER A CA 1
ATOM 685 C C . SER A 1 85 ? 1.161 -10.977 -11.828 1 88 85 SER A C 1
ATOM 687 O O . SER A 1 85 ? 1.832 -10.359 -10.992 1 88 85 SER A O 1
ATOM 689 N N . LEU A 1 86 ? 0.048 -10.625 -12.328 1 85.88 86 LEU A N 1
ATOM 690 C CA . LEU A 1 86 ? -0.491 -9.344 -11.883 1 85.88 86 LEU A CA 1
ATOM 691 C C . LEU A 1 86 ? -0.881 -9.391 -10.414 1 85.88 86 LEU A C 1
ATOM 693 O O . LEU A 1 86 ? -0.605 -8.453 -9.664 1 85.88 86 LEU A O 1
ATOM 697 N N . VAL A 1 87 ? -1.484 -10.438 -9.984 1 86.44 87 VAL A N 1
ATOM 698 C CA . VAL A 1 87 ? -1.859 -10.602 -8.586 1 86.44 87 VAL A CA 1
ATOM 699 C C . VAL A 1 87 ? -0.607 -10.594 -7.711 1 86.44 87 VAL A C 1
ATOM 701 O O . VAL A 1 87 ? -0.603 -10.008 -6.625 1 86.44 87 VAL A O 1
ATOM 704 N N . ALA A 1 88 ? 0.436 -11.227 -8.211 1 90.06 88 ALA A N 1
ATOM 705 C CA . ALA A 1 88 ? 1.686 -11.281 -7.457 1 90.06 88 ALA A CA 1
ATOM 706 C C . ALA A 1 88 ? 2.266 -9.883 -7.254 1 90.06 88 ALA A C 1
ATOM 708 O O . ALA A 1 88 ? 2.672 -9.531 -6.145 1 90.06 88 ALA A O 1
ATOM 709 N N . VAL A 1 89 ? 2.23 -9.109 -8.297 1 87.94 89 VAL A N 1
ATOM 710 C CA . VAL A 1 89 ? 2.77 -7.75 -8.242 1 87.94 89 VAL A CA 1
ATOM 711 C C . VAL A 1 89 ? 1.954 -6.91 -7.266 1 87.94 89 VAL A C 1
ATOM 713 O O . VAL A 1 89 ? 2.518 -6.176 -6.445 1 87.94 89 VAL A O 1
ATOM 716 N N . HIS A 1 90 ? 0.677 -7.016 -7.332 1 85.81 90 HIS A N 1
ATOM 717 C CA . HIS A 1 90 ? -0.194 -6.254 -6.445 1 85.81 90 HIS A CA 1
ATOM 718 C C . HIS A 1 90 ? -0.04 -6.711 -4.996 1 85.81 90 HIS A C 1
ATOM 720 O O . HIS A 1 90 ? -0.099 -5.895 -4.074 1 85.81 90 HIS A O 1
ATOM 726 N N . SER A 1 91 ? 0.133 -7.98 -4.816 1 87.62 91 SER A N 1
ATOM 727 C CA . SER A 1 91 ? 0.311 -8.523 -3.475 1 87.62 91 SER A CA 1
ATOM 728 C C . SER A 1 91 ? 1.586 -7.988 -2.828 1 87.62 91 SER A C 1
ATOM 730 O O . SER A 1 91 ? 1.604 -7.688 -1.634 1 87.62 91 SER A O 1
ATOM 732 N N . ASP A 1 92 ? 2.627 -7.941 -3.611 1 91.44 92 ASP A N 1
ATOM 733 C CA . ASP A 1 92 ? 3.879 -7.395 -3.098 1 91.44 92 ASP A CA 1
ATOM 734 C C . ASP A 1 92 ? 3.695 -5.961 -2.609 1 91.44 92 ASP A C 1
ATOM 736 O O . ASP A 1 92 ? 4.195 -5.59 -1.546 1 91.44 92 ASP A O 1
ATOM 740 N N . SER A 1 93 ? 3.027 -5.188 -3.404 1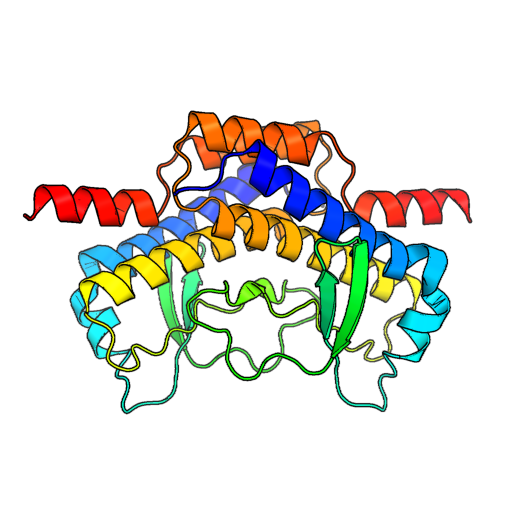 88.19 93 SER A N 1
ATOM 741 C CA . SER A 1 93 ? 2.754 -3.803 -3.029 1 88.19 93 SER A CA 1
ATOM 742 C C . SER A 1 93 ? 1.912 -3.73 -1.76 1 88.19 93 SER A C 1
ATOM 744 O O . SER A 1 93 ? 2.176 -2.908 -0.881 1 88.19 93 SER A O 1
ATOM 746 N N . TRP A 1 94 ? 0.916 -4.539 -1.692 1 86.25 94 TRP A N 1
ATOM 747 C CA . TRP A 1 94 ? 0.036 -4.598 -0.529 1 86.25 94 TRP A CA 1
ATOM 748 C C . TRP A 1 94 ? 0.815 -4.973 0.726 1 86.25 94 TRP A C 1
ATOM 750 O O . TRP A 1 94 ? 0.667 -4.34 1.771 1 86.25 94 TRP A O 1
ATOM 760 N N . LEU A 1 95 ? 1.607 -6.02 0.644 1 90.88 95 LEU A N 1
ATOM 761 C CA . LEU A 1 95 ? 2.406 -6.5 1.768 1 90.88 95 LEU A CA 1
ATOM 762 C C . LEU A 1 95 ? 3.318 -5.395 2.295 1 90.88 95 LEU A C 1
ATOM 764 O O . LEU A 1 95 ? 3.41 -5.188 3.506 1 90.88 95 LEU A O 1
ATOM 768 N N . LEU A 1 96 ? 3.975 -4.746 1.37 1 92.38 96 LEU A N 1
ATOM 769 C CA . LEU A 1 96 ? 4.887 -3.689 1.792 1 92.38 96 LEU A CA 1
ATOM 770 C C . LEU A 1 96 ? 4.121 -2.527 2.414 1 92.38 96 LEU A C 1
ATOM 772 O O . LEU A 1 96 ? 4.527 -1.993 3.449 1 92.38 96 LEU A O 1
ATOM 776 N N . GLY A 1 97 ? 3.078 -2.117 1.715 1 88.81 97 GLY A N 1
ATOM 777 C CA . GLY A 1 97 ? 2.258 -1.057 2.277 1 88.81 97 GLY A CA 1
ATOM 778 C C . GLY A 1 97 ? 1.76 -1.364 3.676 1 88.81 97 GLY A C 1
ATOM 779 O O . GLY A 1 97 ? 1.779 -0.498 4.551 1 88.81 97 GLY A O 1
ATOM 780 N N . LEU A 1 98 ? 1.312 -2.549 3.896 1 87.69 98 LEU A N 1
ATOM 781 C CA . LEU A 1 98 ? 0.809 -2.949 5.207 1 87.69 98 LEU A CA 1
ATOM 782 C C . LEU A 1 98 ? 1.928 -2.947 6.242 1 87.69 98 LEU A C 1
ATOM 784 O O . LEU A 1 98 ? 1.73 -2.494 7.371 1 87.69 98 LEU A O 1
ATOM 788 N N . ALA A 1 99 ? 3.064 -3.506 5.895 1 92.12 99 ALA A N 1
ATOM 789 C CA . ALA A 1 99 ? 4.203 -3.498 6.809 1 92.12 99 ALA A CA 1
ATOM 790 C C . ALA A 1 99 ? 4.578 -2.074 7.207 1 92.12 99 ALA A C 1
ATOM 792 O O . ALA A 1 99 ? 4.844 -1.8 8.383 1 92.12 99 ALA A O 1
ATOM 793 N N . PHE A 1 100 ? 4.566 -1.229 6.227 1 91.69 100 PHE A N 1
ATOM 794 C CA . PHE A 1 100 ? 4.945 0.155 6.484 1 91.69 100 PHE A CA 1
ATOM 795 C C . PHE A 1 100 ? 3.896 0.849 7.348 1 91.69 100 PHE A C 1
ATOM 797 O O . PHE A 1 100 ? 4.234 1.655 8.219 1 91.69 100 PHE A O 1
ATOM 804 N N . TYR A 1 101 ? 2.67 0.563 7.137 1 88.06 101 TYR A N 1
ATOM 805 C CA . TYR A 1 101 ? 1.604 1.089 7.984 1 88.06 101 TYR A CA 1
ATOM 806 C C . TYR A 1 101 ? 1.8 0.661 9.438 1 88.06 101 TYR A C 1
ATOM 808 O O . TYR A 1 101 ? 1.702 1.482 10.352 1 88.06 101 TYR A O 1
ATOM 816 N N . LYS A 1 102 ? 2.088 -0.594 9.633 1 90.12 102 LYS A N 1
ATOM 817 C CA . LYS A 1 102 ? 2.293 -1.133 10.977 1 90.12 102 LYS A CA 1
ATOM 818 C C . LYS A 1 102 ? 3.559 -0.562 11.609 1 90.12 102 LYS A C 1
ATOM 820 O O . LYS A 1 102 ? 3.703 -0.566 12.836 1 90.12 102 LYS A O 1
ATOM 825 N N . GLY A 1 103 ? 4.434 -0.115 10.727 1 93.06 103 GLY A N 1
ATOM 826 C CA . GLY A 1 103 ? 5.688 0.457 11.188 1 93.06 103 GLY A CA 1
ATOM 827 C C . GLY A 1 103 ? 5.672 1.974 11.234 1 93.06 103 GLY A C 1
ATOM 828 O O . GLY A 1 103 ? 6.723 2.611 11.172 1 93.06 103 GLY A O 1
ATOM 829 N N . ALA A 1 104 ? 4.551 2.594 11.328 1 90.06 104 ALA A N 1
ATOM 830 C CA . ALA A 1 104 ? 4.41 4.043 11.195 1 90.06 104 ALA A CA 1
ATOM 831 C C . ALA A 1 104 ? 5.234 4.77 12.25 1 90.06 104 ALA A C 1
ATOM 833 O O . ALA A 1 104 ? 5.688 5.895 12.031 1 90.06 104 ALA A O 1
ATOM 834 N N . ARG A 1 105 ? 5.52 4.164 13.375 1 92.62 105 ARG A N 1
ATOM 835 C CA . ARG A 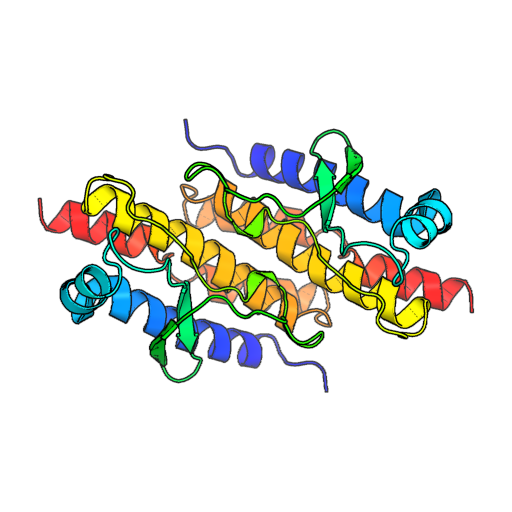1 105 ? 6.207 4.836 14.469 1 92.62 105 ARG A CA 1
ATOM 836 C C . ARG A 1 105 ? 7.684 4.445 14.508 1 92.62 105 ARG A C 1
ATOM 838 O O . ARG A 1 105 ? 8.414 4.855 15.414 1 92.62 105 ARG A O 1
ATOM 845 N N . LEU A 1 106 ? 8.109 3.623 13.609 1 96.44 106 LEU A N 1
ATOM 846 C CA . LEU A 1 106 ? 9.531 3.305 13.523 1 96.44 106 LEU A CA 1
ATOM 847 C C . LEU A 1 106 ? 10.344 4.551 13.195 1 96.44 106 LEU A C 1
ATOM 849 O O . LEU A 1 106 ? 9.922 5.383 12.391 1 96.44 106 LEU A O 1
ATOM 853 N N . ASN A 1 107 ? 11.516 4.672 13.852 1 95.25 107 ASN A N 1
ATOM 854 C CA . ASN A 1 107 ? 12.453 5.695 13.406 1 95.25 107 ASN A CA 1
ATOM 855 C C . ASN A 1 107 ? 13.227 5.254 12.164 1 95.25 107 ASN A C 1
ATOM 857 O O . ASN A 1 107 ? 13.008 4.156 11.656 1 95.25 107 ASN A O 1
ATOM 861 N N . ARG A 1 108 ? 14.07 6.051 11.641 1 96.69 108 ARG A N 1
ATOM 862 C CA . ARG A 1 108 ? 14.781 5.82 10.391 1 96.69 108 ARG A CA 1
ATOM 863 C C . ARG A 1 108 ? 15.586 4.527 10.445 1 96.69 108 ARG A C 1
ATOM 865 O O . ARG A 1 108 ? 15.555 3.734 9.5 1 96.69 108 ARG A O 1
ATOM 872 N N . GLU A 1 109 ? 16.344 4.32 11.547 1 97.81 109 GLU A N 1
ATOM 873 C CA . GLU A 1 109 ? 17.172 3.125 11.672 1 97.81 109 GLU A CA 1
ATOM 874 C C . GLU A 1 109 ? 16.328 1.861 11.719 1 97.81 109 GLU A C 1
ATOM 876 O O . GLU A 1 109 ? 16.688 0.839 11.133 1 97.81 109 GLU A O 1
ATOM 881 N N . GLU A 1 110 ? 15.289 1.924 12.414 1 98 110 GLU A N 1
ATOM 882 C CA . GLU A 1 110 ? 14.391 0.778 12.523 1 98 110 GLU A CA 1
ATOM 883 C C . GLU A 1 110 ? 13.727 0.466 11.188 1 98 110 GLU A C 1
ATOM 885 O O . GLU A 1 110 ? 13.539 -0.702 10.836 1 98 110 GLU A O 1
ATOM 890 N N . ARG A 1 111 ? 13.352 1.479 10.398 1 97.94 111 ARG A N 1
ATOM 891 C CA . ARG A 1 111 ? 12.797 1.271 9.062 1 97.94 111 ARG A CA 1
ATOM 892 C C . ARG A 1 111 ? 13.82 0.622 8.141 1 97.94 111 ARG A C 1
ATOM 894 O O . ARG A 1 111 ? 13.477 -0.252 7.34 1 97.94 111 ARG A O 1
ATOM 901 N N . GLU A 1 112 ? 15.023 1.126 8.297 1 98.06 112 GLU A N 1
ATOM 902 C CA . GLU A 1 112 ? 16.094 0.524 7.504 1 98.06 112 GLU A CA 1
ATOM 903 C C . GLU A 1 112 ? 16.219 -0.968 7.793 1 98.06 112 GLU A C 1
ATOM 905 O O . GLU A 1 112 ? 16.422 -1.768 6.879 1 98.06 112 GLU A O 1
ATOM 910 N N . GLU A 1 113 ? 16.188 -1.316 9.062 1 98.5 113 GLU A N 1
ATOM 911 C CA . GLU A 1 113 ? 16.234 -2.729 9.43 1 98.5 113 GLU A CA 1
ATOM 912 C C . GLU A 1 113 ? 15.07 -3.5 8.812 1 98.5 113 GLU A C 1
ATOM 914 O O . GLU A 1 113 ? 15.258 -4.582 8.258 1 98.5 113 GLU A O 1
ATOM 919 N N . LEU A 1 114 ? 13.867 -2.971 8.906 1 98.5 114 LEU A N 1
ATOM 920 C CA . LEU A 1 114 ? 12.695 -3.619 8.336 1 98.5 114 LEU A CA 1
ATOM 921 C C . LEU A 1 114 ? 12.859 -3.818 6.836 1 98.5 114 LEU A C 1
ATOM 923 O O . LEU A 1 114 ? 12.617 -4.914 6.316 1 98.5 114 LEU A O 1
ATOM 927 N N . PHE A 1 115 ? 13.289 -2.752 6.09 1 98.38 115 PHE A N 1
ATOM 928 C CA . PHE A 1 115 ? 13.5 -2.834 4.652 1 98.38 115 PHE A CA 1
ATOM 929 C C . PHE A 1 115 ? 14.523 -3.914 4.312 1 98.38 115 PHE A C 1
ATOM 931 O O . PHE A 1 115 ? 14.336 -4.668 3.354 1 98.38 115 PHE A O 1
ATOM 938 N N . SER A 1 116 ? 15.555 -3.918 5.129 1 98.25 116 SER A N 1
ATOM 939 C CA . SER A 1 116 ? 16.609 -4.906 4.895 1 98.25 116 SER A CA 1
ATOM 940 C C . SER A 1 116 ? 16.078 -6.324 5.059 1 98.25 116 SER A C 1
ATOM 942 O O . SER A 1 116 ? 16.391 -7.207 4.254 1 98.25 116 SER A O 1
ATOM 944 N N . LEU A 1 117 ? 15.32 -6.562 6.082 1 98.56 117 LEU A N 1
ATOM 945 C CA . LEU A 1 117 ? 14.75 -7.883 6.328 1 98.56 117 LEU A CA 1
ATOM 946 C C . LEU A 1 117 ? 13.828 -8.297 5.188 1 98.56 117 LEU A C 1
ATOM 948 O O . LEU A 1 117 ? 13.93 -9.422 4.684 1 98.56 117 LEU A O 1
ATOM 952 N N . ILE A 1 118 ? 12.969 -7.422 4.766 1 98.44 118 ILE A N 1
ATOM 953 C CA . ILE A 1 118 ? 12.008 -7.719 3.705 1 98.44 118 ILE A CA 1
ATOM 954 C C . ILE A 1 118 ? 12.75 -7.98 2.396 1 98.44 118 ILE A C 1
ATOM 956 O O . ILE A 1 118 ? 12.406 -8.906 1.659 1 98.44 118 ILE A O 1
ATOM 960 N N . ASN A 1 119 ? 13.773 -7.176 2.152 1 98.12 119 ASN A N 1
ATOM 961 C CA . ASN A 1 119 ? 14.477 -7.219 0.871 1 98.12 119 ASN A CA 1
ATOM 962 C C . ASN A 1 119 ? 15.367 -8.453 0.756 1 98.12 119 ASN A C 1
ATOM 964 O O . ASN A 1 119 ? 15.891 -8.742 -0.318 1 98.12 119 ASN A O 1
ATOM 968 N N . LYS A 1 120 ? 15.578 -9.156 1.831 1 97.62 120 LYS A N 1
ATOM 969 C CA . LYS A 1 120 ? 16.312 -10.414 1.763 1 97.62 120 LYS A CA 1
ATOM 970 C C . LYS A 1 120 ? 15.508 -11.484 1.031 1 97.62 120 LYS A C 1
ATOM 972 O O . LYS A 1 120 ? 16.062 -12.461 0.542 1 97.62 120 LYS A O 1
ATOM 977 N N . LEU A 1 121 ? 14.25 -11.375 0.976 1 97.5 121 LEU A N 1
ATOM 978 C CA . LEU A 1 121 ? 13.367 -12.352 0.353 1 97.5 121 LEU A CA 1
ATOM 979 C C . LEU A 1 121 ? 13.07 -11.977 -1.092 1 97.5 121 LEU A C 1
ATOM 981 O O . LEU A 1 121 ? 12.922 -10.789 -1.41 1 97.5 121 LEU A O 1
ATOM 985 N N . PRO A 1 122 ? 12.93 -12.977 -2.01 1 96.5 122 PRO A N 1
ATOM 986 C CA . PRO A 1 122 ? 12.328 -12.648 -3.303 1 96.5 122 PRO A CA 1
ATOM 987 C C . PRO A 1 122 ? 10.883 -12.164 -3.174 1 96.5 122 PRO A C 1
ATOM 989 O O . PRO A 1 122 ? 10.172 -12.57 -2.258 1 96.5 122 PRO A O 1
ATOM 992 N N . THR A 1 123 ? 10.5 -11.305 -4.035 1 96.31 123 THR A N 1
ATOM 993 C CA . THR A 1 123 ? 9.102 -10.891 -4.047 1 96.31 123 THR A CA 1
ATOM 994 C C . THR A 1 123 ? 8.203 -12.039 -4.484 1 96.31 123 THR A C 1
ATOM 996 O O . THR A 1 123 ? 8.68 -13.055 -4.992 1 96.31 123 THR A O 1
ATOM 999 N N . CYS A 1 124 ? 6.914 -11.891 -4.266 1 94.69 124 CYS A N 1
ATOM 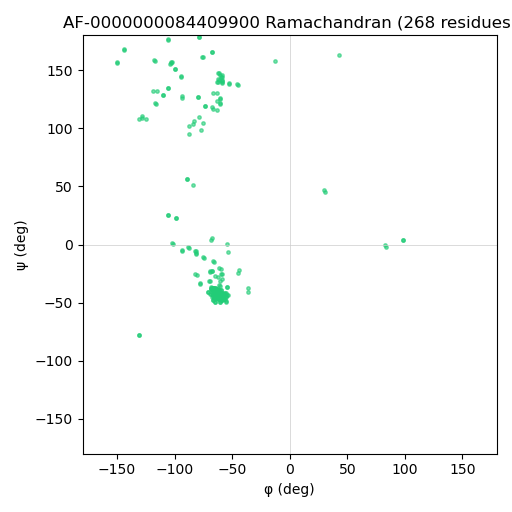1000 C CA . CYS A 1 124 ? 5.961 -12.859 -4.793 1 94.69 124 CYS A CA 1
ATOM 1001 C C . CYS A 1 124 ? 6.035 -12.93 -6.312 1 94.69 124 CYS A C 1
ATOM 1003 O O . CYS A 1 124 ? 5.914 -14.008 -6.895 1 94.69 124 CYS A O 1
ATOM 1005 N N . TYR A 1 125 ? 6.207 -11.828 -6.969 1 93.5 125 TYR A N 1
ATOM 1006 C CA . TYR A 1 125 ? 6.336 -11.766 -8.422 1 93.5 125 TYR A CA 1
ATOM 1007 C C . TYR A 1 125 ? 7.559 -12.547 -8.891 1 93.5 125 TYR A C 1
ATOM 1009 O O . TYR A 1 125 ? 7.492 -13.281 -9.883 1 93.5 125 TYR A O 1
ATOM 1017 N N . GLU A 1 126 ? 8.664 -12.344 -8.18 1 93.56 126 GLU A N 1
ATOM 1018 C CA . GLU A 1 126 ? 9.875 -13.086 -8.531 1 93.56 126 GLU A CA 1
ATOM 1019 C C . GLU A 1 126 ? 9.672 -14.586 -8.391 1 93.56 126 GLU A C 1
ATOM 1021 O O . GLU A 1 126 ? 10.219 -15.375 -9.164 1 93.56 126 GLU A O 1
ATOM 1026 N N . ASN A 1 127 ? 8.953 -15.008 -7.363 1 90.31 127 ASN A N 1
ATOM 1027 C CA . ASN A 1 127 ? 8.633 -16.422 -7.18 1 90.31 127 ASN A CA 1
ATOM 1028 C C . ASN A 1 127 ? 7.789 -16.953 -8.328 1 90.31 127 ASN A C 1
ATOM 1030 O O . ASN A 1 127 ? 7.965 -18.094 -8.758 1 90.31 127 ASN A O 1
ATOM 1034 N N . ASP A 1 128 ? 6.867 -16.203 -8.781 1 81.5 128 ASP A N 1
ATOM 1035 C CA . ASP A 1 128 ? 5.996 -16.578 -9.891 1 81.5 128 ASP A CA 1
ATOM 1036 C C . ASP A 1 128 ? 6.777 -16.672 -11.203 1 81.5 128 ASP A C 1
ATOM 1038 O O . ASP A 1 128 ? 6.582 -17.609 -11.984 1 81.5 128 ASP A O 1
ATOM 1042 N N . ASP A 1 129 ? 7.625 -15.656 -11.414 1 72.81 129 ASP A N 1
ATOM 1043 C CA . ASP A 1 129 ? 8.383 -15.586 -12.656 1 72.81 129 ASP A CA 1
ATOM 1044 C C . ASP A 1 129 ? 9.414 -16.719 -12.734 1 72.81 129 ASP A C 1
ATOM 1046 O O . ASP A 1 129 ? 9.672 -17.25 -13.805 1 72.81 129 ASP A O 1
ATOM 1050 N N . GLY A 1 130 ? 10.016 -17.016 -11.633 1 65.5 130 GLY A N 1
ATOM 1051 C CA . GLY A 1 130 ? 10.938 -18.141 -11.609 1 65.5 130 GLY A CA 1
ATOM 1052 C C . GLY A 1 130 ? 10.258 -19.484 -11.852 1 65.5 130 GLY A C 1
ATOM 1053 O O . GLY A 1 130 ? 10.852 -20.391 -12.445 1 65.5 130 GLY A O 1
ATOM 1054 N N . ASP A 1 131 ? 9.117 -19.594 -11.305 1 53.28 131 ASP A N 1
ATOM 1055 C CA . ASP A 1 131 ? 8.383 -20.828 -11.516 1 53.28 131 ASP A CA 1
ATOM 1056 C C . ASP A 1 131 ? 7.988 -20.984 -12.984 1 53.28 131 ASP A C 1
ATOM 1058 O O . ASP A 1 131 ? 8.008 -22.094 -13.523 1 53.28 131 ASP A O 1
ATOM 1062 N N . VAL A 1 132 ? 7.617 -19.844 -13.523 1 48.12 132 VAL A N 1
ATOM 1063 C CA . VAL A 1 132 ? 7.254 -19.938 -14.938 1 48.12 132 VAL A CA 1
ATOM 1064 C C . VAL A 1 132 ? 8.492 -20.312 -15.766 1 48.12 132 VAL A C 1
ATOM 1066 O O . VAL A 1 132 ? 8.391 -21.047 -16.734 1 48.12 132 VAL A O 1
ATOM 1069 N N . ASP A 1 133 ? 9.578 -19.578 -15.422 1 44.19 133 ASP A N 1
ATOM 1070 C CA . ASP A 1 133 ? 10.75 -20 -16.188 1 44.19 133 ASP A CA 1
ATOM 1071 C C . ASP A 1 133 ? 11.062 -21.484 -15.961 1 44.19 133 ASP A C 1
ATOM 1073 O O . ASP A 1 133 ? 11.531 -22.172 -16.875 1 44.19 133 ASP A O 1
ATOM 1077 N N . ALA A 1 134 ? 10.773 -22.031 -14.852 1 43.66 134 ALA A N 1
ATOM 1078 C CA . ALA A 1 134 ? 11.062 -23.453 -14.625 1 43.66 134 ALA A CA 1
ATOM 1079 C C . ALA A 1 134 ? 10.023 -24.344 -15.297 1 43.66 134 ALA A C 1
ATOM 1081 O O . ALA A 1 134 ? 10.305 -25.484 -15.656 1 43.66 134 ALA A O 1
ATOM 1082 N N . ALA A 1 135 ? 8.828 -23.984 -15.383 1 41.25 135 ALA A N 1
ATOM 1083 C CA . ALA A 1 135 ? 7.797 -24.844 -15.961 1 41.25 135 ALA A CA 1
ATOM 1084 C C . ALA A 1 135 ? 7.82 -24.797 -17.484 1 41.25 135 ALA A C 1
ATOM 1086 O O . ALA A 1 135 ? 7.129 -25.562 -18.156 1 41.25 135 ALA A O 1
ATOM 1087 N N . GLY A 1 136 ? 8.289 -23.719 -18.031 1 36.66 136 GLY A N 1
ATOM 1088 C CA . GLY A 1 136 ? 8.445 -23.844 -19.484 1 36.66 136 GLY A CA 1
ATOM 1089 C C . GLY A 1 136 ? 9.664 -24.641 -19.875 1 36.66 136 GLY A C 1
ATOM 1090 O O . GLY A 1 136 ? 10.609 -24.781 -19.109 1 36.66 136 GLY A O 1
ATOM 1091 N N . MET B 1 1 ? 10.492 -0.919 -20.922 1 49.28 1 MET B N 1
ATOM 1092 C CA . MET B 1 1 ? 11.727 -0.885 -20.141 1 49.28 1 MET B CA 1
ATOM 1093 C C . MET B 1 1 ? 11.422 -0.692 -18.656 1 49.28 1 MET B C 1
ATOM 1095 O O . MET B 1 1 ? 10.508 0.054 -18.297 1 49.28 1 MET B O 1
ATOM 1099 N N . SER B 1 2 ? 11.961 -1.587 -17.781 1 76.12 2 SER B N 1
ATOM 1100 C CA . SER B 1 2 ? 11.758 -1.525 -16.328 1 76.12 2 SER B CA 1
ATOM 1101 C C . SER B 1 2 ? 12.297 -0.219 -15.758 1 76.12 2 SER B C 1
ATOM 1103 O O . SER B 1 2 ? 13.273 0.333 -16.266 1 76.12 2 SER B O 1
ATOM 1105 N N . ARG B 1 3 ? 11.648 0.572 -15.062 1 89.5 3 ARG B N 1
ATOM 1106 C CA . ARG B 1 3 ? 12.062 1.82 -14.43 1 89.5 3 ARG B CA 1
ATOM 1107 C C . ARG B 1 3 ? 13.219 1.587 -13.461 1 89.5 3 ARG B C 1
ATOM 1109 O O . ARG B 1 3 ? 13.258 0.563 -12.773 1 89.5 3 ARG B O 1
ATOM 1116 N N . SER B 1 4 ? 14.172 2.549 -13.484 1 96.81 4 SER B N 1
ATOM 1117 C CA . SER B 1 4 ? 15.281 2.498 -12.531 1 96.81 4 SER B CA 1
ATOM 1118 C C . SER B 1 4 ? 14.836 2.939 -11.141 1 96.81 4 SER B C 1
ATOM 1120 O O . SER B 1 4 ? 13.805 3.6 -10.992 1 96.81 4 SER B O 1
ATOM 1122 N N . PRO B 1 5 ? 15.609 2.584 -10.086 1 98 5 PRO B N 1
ATOM 1123 C CA . PRO B 1 5 ? 15.297 3.068 -8.742 1 98 5 PRO B CA 1
ATOM 1124 C C . PRO B 1 5 ? 15.18 4.59 -8.672 1 98 5 PRO B C 1
ATOM 1126 O O . PRO B 1 5 ? 14.305 5.117 -7.98 1 98 5 PRO B O 1
ATOM 1129 N N . ARG B 1 6 ? 16.031 5.316 -9.445 1 98.06 6 ARG B N 1
ATOM 1130 C CA . ARG B 1 6 ? 16.031 6.773 -9.398 1 98.06 6 ARG B CA 1
ATOM 1131 C C . ARG B 1 6 ? 14.781 7.344 -10.047 1 98.06 6 ARG B C 1
ATOM 1133 O O . ARG B 1 6 ? 14.227 8.344 -9.578 1 98.06 6 ARG B O 1
ATOM 1140 N N . GLU B 1 7 ? 14.406 6.75 -11.125 1 97.88 7 GLU B N 1
ATOM 1141 C CA . GLU B 1 7 ? 13.172 7.203 -11.766 1 97.88 7 GLU B CA 1
ATOM 1142 C C . GLU B 1 7 ? 11.969 6.996 -10.859 1 97.88 7 GLU B C 1
ATOM 1144 O O . GLU B 1 7 ? 11.086 7.855 -10.773 1 97.88 7 GLU B O 1
ATOM 1149 N N . ILE B 1 8 ? 11.898 5.852 -10.211 1 96.88 8 ILE B N 1
ATOM 1150 C CA . ILE B 1 8 ? 10.812 5.551 -9.289 1 96.88 8 ILE B CA 1
ATOM 1151 C C . ILE B 1 8 ? 10.867 6.5 -8.094 1 96.88 8 ILE B C 1
ATOM 1153 O O . ILE B 1 8 ? 9.836 6.988 -7.633 1 96.88 8 ILE B O 1
ATOM 1157 N N . TYR B 1 9 ? 12.094 6.805 -7.625 1 98.31 9 TYR B N 1
ATOM 1158 C CA . TYR B 1 9 ? 12.281 7.723 -6.508 1 98.31 9 TYR B CA 1
ATOM 1159 C C . TYR B 1 9 ? 11.805 9.125 -6.875 1 98.31 9 TYR B C 1
ATOM 1161 O O . TYR B 1 9 ? 11.203 9.82 -6.051 1 98.31 9 TYR B O 1
ATOM 1169 N N . GLU B 1 10 ? 12.023 9.562 -8.094 1 98.25 10 GLU B N 1
ATOM 1170 C CA . GLU B 1 10 ? 11.57 10.875 -8.523 1 98.25 10 GLU B CA 1
ATOM 1171 C C . GLU B 1 10 ? 10.047 10.961 -8.523 1 98.25 10 GLU B C 1
ATOM 1173 O O . GLU B 1 10 ? 9.477 11.984 -8.141 1 98.25 10 GLU B O 1
ATOM 1178 N N . ASP B 1 11 ? 9.445 9.93 -9.008 1 94.5 11 ASP B N 1
ATOM 1179 C CA . ASP B 1 11 ? 7.992 9.867 -8.93 1 94.5 11 ASP B CA 1
ATOM 1180 C C . ASP B 1 11 ? 7.516 9.922 -7.477 1 94.5 11 ASP B C 1
ATOM 1182 O O . ASP B 1 11 ? 6.598 10.672 -7.148 1 94.5 11 ASP B O 1
ATOM 1186 N N . TYR B 1 12 ? 8.141 9.141 -6.551 1 95.94 12 TYR B N 1
ATOM 1187 C CA . TYR B 1 12 ? 7.844 9.125 -5.121 1 95.94 12 TYR B CA 1
ATOM 1188 C C . TYR B 1 12 ? 7.977 10.523 -4.52 1 95.94 12 TYR B C 1
ATOM 1190 O O . TYR B 1 12 ? 7.105 10.961 -3.764 1 95.94 12 TYR B O 1
ATOM 1198 N N . LEU B 1 13 ? 9 11.219 -4.941 1 98.12 13 LEU B N 1
ATOM 1199 C CA . LEU B 1 13 ? 9.25 12.555 -4.418 1 98.12 13 LEU B CA 1
ATOM 1200 C C . LEU B 1 13 ? 8.133 13.516 -4.805 1 98.12 13 LEU B C 1
ATOM 1202 O O . LEU B 1 13 ? 7.684 14.312 -3.982 1 98.12 13 LEU B O 1
ATOM 1206 N N . GLY B 1 14 ? 7.844 13.492 -6.039 1 96.75 14 GLY B N 1
ATOM 1207 C CA . GLY B 1 14 ? 6.773 14.367 -6.496 1 96.75 14 GLY B CA 1
ATOM 1208 C C . GLY B 1 14 ? 5.457 14.125 -5.781 1 96.75 14 GLY B C 1
ATOM 1209 O O . GLY B 1 14 ? 4.785 15.07 -5.371 1 96.75 14 GLY B O 1
ATOM 1210 N N . ARG B 1 15 ? 5.113 12.898 -5.609 1 93.69 15 ARG B N 1
ATOM 1211 C CA . ARG B 1 15 ? 3.861 12.547 -4.945 1 93.69 15 ARG B CA 1
ATOM 1212 C C . ARG B 1 15 ? 3.914 12.883 -3.459 1 93.69 15 ARG B C 1
ATOM 1214 O O . ARG B 1 15 ? 2.934 13.375 -2.893 1 93.69 15 ARG B O 1
ATOM 1221 N N . ARG B 1 16 ? 5.016 12.586 -2.869 1 96.19 16 ARG B N 1
ATOM 1222 C CA . ARG B 1 16 ? 5.199 12.945 -1.467 1 96.19 16 ARG B CA 1
ATOM 1223 C C . ARG B 1 16 ? 5.059 14.453 -1.265 1 96.19 16 ARG B C 1
ATOM 1225 O O . ARG B 1 16 ? 4.422 14.898 -0.307 1 96.19 16 ARG B O 1
ATOM 1232 N N . LYS B 1 17 ? 5.672 15.227 -2.119 1 97.31 17 LYS B N 1
ATOM 1233 C CA . LYS B 1 17 ? 5.543 16.688 -2.062 1 97.31 17 LYS B CA 1
ATOM 1234 C C . LYS B 1 17 ? 4.078 17.109 -2.115 1 97.31 17 LYS B C 1
ATOM 1236 O O . LYS B 1 17 ? 3.658 18 -1.372 1 97.31 17 LYS B O 1
ATOM 1241 N N . ALA B 1 18 ? 3.35 16.516 -2.988 1 94.94 18 ALA B N 1
ATOM 1242 C CA . ALA B 1 18 ? 1.926 16.812 -3.123 1 94.94 18 ALA B CA 1
ATOM 1243 C C . ALA B 1 18 ? 1.181 16.516 -1.824 1 94.94 18 ALA B C 1
ATOM 1245 O O . ALA B 1 18 ? 0.387 17.344 -1.357 1 94.94 18 ALA B O 1
ATOM 1246 N N . ILE B 1 19 ? 1.433 15.367 -1.232 1 94.06 19 ILE B N 1
ATOM 1247 C CA . ILE B 1 19 ? 0.771 14.945 -0.001 1 94.06 19 ILE B CA 1
ATOM 1248 C C . ILE B 1 19 ? 1.122 15.914 1.126 1 94.06 19 ILE B C 1
ATOM 1250 O O . ILE B 1 19 ? 0.242 16.359 1.863 1 94.06 19 ILE B O 1
ATOM 1254 N N . LEU B 1 20 ? 2.389 16.25 1.242 1 96.44 20 LEU B N 1
ATOM 1255 C CA . LEU B 1 20 ? 2.82 17.156 2.299 1 96.44 20 LEU B CA 1
ATOM 1256 C C . LEU B 1 20 ? 2.189 18.547 2.125 1 96.44 20 LEU B C 1
ATOM 1258 O O . LEU B 1 20 ? 1.803 19.188 3.105 1 96.44 20 LEU B O 1
ATOM 1262 N N . ARG B 1 21 ? 2.096 18.953 0.905 1 96.75 21 ARG B N 1
ATOM 1263 C CA . ARG B 1 21 ? 1.443 20.234 0.659 1 96.75 21 ARG B CA 1
ATOM 1264 C C . ARG B 1 21 ? 0 20.219 1.152 1 96.75 21 ARG B C 1
ATOM 1266 O O . ARG B 1 21 ? -0.454 21.172 1.792 1 96.75 21 ARG B O 1
ATOM 1273 N N . ALA B 1 22 ? -0.731 19.156 0.887 1 94.31 22 ALA B N 1
ATOM 1274 C CA . ALA B 1 22 ? -2.111 19.016 1.342 1 94.31 22 ALA B CA 1
ATOM 1275 C C . ALA B 1 22 ? -2.193 19.047 2.865 1 94.31 22 ALA B C 1
ATOM 1277 O O . ALA B 1 22 ? -3.113 19.641 3.436 1 94.31 22 ALA B O 1
ATOM 1278 N N . LEU B 1 23 ? -1.193 18.484 3.543 1 93.94 23 LEU B N 1
ATOM 1279 C CA . LEU B 1 23 ? -1.273 18.266 4.984 1 93.94 23 LEU B CA 1
ATOM 1280 C C . LEU B 1 23 ? -0.657 19.438 5.742 1 93.94 23 LEU B C 1
ATOM 1282 O O . LEU B 1 23 ? -0.702 19.469 6.977 1 93.94 23 LEU B O 1
ATOM 1286 N N . THR B 1 24 ? -0.065 20.391 5.059 1 94.69 24 THR B N 1
ATOM 1287 C CA . THR B 1 24 ? 0.599 21.484 5.742 1 94.69 24 THR B CA 1
ATOM 1288 C C . THR B 1 24 ? 0.153 22.828 5.16 1 94.69 24 THR B C 1
ATOM 1290 O O . THR B 1 24 ? -0.886 23.359 5.551 1 94.69 24 THR B O 1
ATOM 1293 N N . GLN B 1 25 ? 0.689 23.219 3.988 1 95.94 25 GLN B N 1
ATOM 1294 C CA . GLN B 1 25 ? 0.434 24.531 3.402 1 95.94 25 GLN B CA 1
ATOM 1295 C C . GLN B 1 25 ? -1.043 24.703 3.061 1 95.94 25 GLN B C 1
ATOM 1297 O O . GLN B 1 25 ? -1.609 25.781 3.254 1 95.94 25 GLN B O 1
ATOM 1302 N N . ASP B 1 26 ? -1.607 23.688 2.547 1 96.12 26 ASP B N 1
ATOM 1303 C CA . ASP B 1 26 ? -2.984 23.75 2.072 1 96.12 26 ASP B CA 1
ATOM 1304 C C . ASP B 1 26 ? -3.936 23.031 3.023 1 96.12 26 ASP B C 1
ATOM 1306 O O . ASP B 1 26 ? -4.996 22.562 2.609 1 96.12 26 ASP B O 1
ATOM 1310 N N . ILE B 1 27 ? -3.584 22.922 4.301 1 93.94 27 ILE B N 1
ATOM 1311 C CA . ILE B 1 27 ? -4.293 22.047 5.223 1 93.94 27 ILE B CA 1
ATOM 1312 C C . ILE B 1 27 ? -5.73 22.547 5.398 1 93.94 27 ILE B C 1
ATOM 1314 O O . ILE B 1 27 ? -6.656 21.734 5.523 1 93.94 27 ILE B O 1
ATOM 1318 N N . GLU B 1 28 ? -5.957 23.812 5.496 1 94.44 28 GLU B N 1
ATOM 1319 C CA . GLU B 1 28 ? -7.309 24.344 5.676 1 94.44 28 GLU B CA 1
ATOM 1320 C C . GLU B 1 28 ? -8.195 24 4.48 1 94.44 28 GLU B C 1
ATOM 1322 O O . GLU B 1 28 ? -9.344 23.578 4.648 1 94.44 28 GLU B O 1
ATOM 1327 N N . GLN B 1 29 ? -7.629 24.172 3.27 1 93.81 29 GLN B N 1
ATOM 1328 C CA . GLN B 1 29 ? -8.359 23.812 2.061 1 93.81 29 GLN B CA 1
ATOM 1329 C C . GLN B 1 29 ? -8.664 22.312 2.031 1 93.81 29 GLN B C 1
ATOM 1331 O O . GLN B 1 29 ? -9.773 21.906 1.696 1 93.81 29 GLN B O 1
ATOM 1336 N N . PHE B 1 30 ? -7.703 21.547 2.303 1 92.62 30 PHE B N 1
ATOM 1337 C CA . PHE B 1 30 ? -7.855 20.094 2.326 1 92.62 30 PHE B CA 1
ATOM 1338 C C . PHE B 1 30 ? -8.906 19.672 3.344 1 92.62 30 PHE B C 1
ATOM 1340 O O . PHE B 1 30 ? -9.797 18.875 3.035 1 92.62 30 PHE B O 1
ATOM 1347 N N . TYR B 1 31 ? -8.773 20.234 4.523 1 89.62 31 TYR B N 1
ATOM 1348 C CA . TYR B 1 31 ? -9.703 19.938 5.609 1 89.62 31 TYR B CA 1
ATOM 1349 C C . TYR B 1 31 ? -11.133 20.297 5.219 1 89.62 31 TYR B C 1
ATOM 1351 O O . TYR B 1 31 ? -12.07 19.547 5.492 1 89.62 31 TYR B O 1
ATOM 1359 N N . GLU B 1 32 ? -11.328 21.375 4.617 1 90.25 32 GLU B N 1
ATOM 1360 C CA . GLU B 1 32 ? -12.648 21.859 4.223 1 90.25 32 GLU B CA 1
ATOM 1361 C C . GLU B 1 32 ? -13.25 20.969 3.137 1 90.25 32 GLU B C 1
ATOM 1363 O O . GLU B 1 32 ? -14.461 20.734 3.127 1 90.25 32 GLU B O 1
ATOM 1368 N N . GLN B 1 33 ? -12.43 20.484 2.219 1 89.12 33 GLN B N 1
ATOM 1369 C CA . GLN B 1 33 ? -12.922 19.641 1.136 1 89.12 33 GLN B CA 1
ATOM 1370 C C . GLN B 1 33 ? -13.367 18.281 1.659 1 89.12 33 GLN B C 1
ATOM 1372 O O . GLN B 1 33 ? -14.297 17.672 1.115 1 89.12 33 GLN B O 1
ATOM 1377 N N . CYS B 1 34 ? -12.695 17.859 2.703 1 86.19 34 CYS B N 1
ATOM 1378 C CA . CYS B 1 34 ? -13.047 16.562 3.277 1 86.19 34 CYS B CA 1
ATOM 1379 C C . CYS B 1 34 ? -14.125 16.719 4.344 1 86.19 34 CYS B C 1
ATOM 1381 O O . CYS B 1 34 ? -13.953 16.266 5.477 1 86.19 34 CYS B O 1
ATOM 1383 N N . ASP B 1 35 ? -15.164 17.281 3.953 1 82.06 35 ASP B N 1
ATOM 1384 C CA . ASP B 1 35 ? -16.297 17.516 4.832 1 82.06 35 ASP B CA 1
ATOM 1385 C C . ASP B 1 35 ? -17.047 16.219 5.113 1 82.06 35 ASP B C 1
ATOM 1387 O O . ASP B 1 35 ? -17.516 15.547 4.184 1 82.06 35 ASP B O 1
ATOM 1391 N N . PRO B 1 36 ? -17.109 15.82 6.363 1 79.69 36 PRO B N 1
ATOM 1392 C CA . PRO B 1 36 ? -17.734 14.539 6.699 1 79.69 36 PRO B CA 1
ATOM 1393 C C . PRO B 1 36 ? -19.203 14.461 6.266 1 79.69 36 PRO B C 1
ATOM 1395 O O . PRO B 1 36 ? -19.781 13.375 6.223 1 79.69 36 PRO B O 1
ATOM 1398 N N . THR B 1 37 ? -19.797 15.539 6.074 1 81 37 THR B N 1
ATOM 1399 C CA . THR B 1 37 ? -21.188 15.531 5.637 1 81 37 THR B CA 1
ATOM 1400 C C . THR B 1 37 ? -21.281 15.305 4.133 1 81 37 THR B C 1
ATOM 1402 O O . THR B 1 37 ? -22.359 15.086 3.598 1 81 37 THR B O 1
ATOM 1405 N N . ARG B 1 38 ? -20.172 15.25 3.381 1 78.81 38 ARG B N 1
ATOM 1406 C CA . ARG B 1 38 ? -20.109 15.016 1.941 1 78.81 38 ARG B CA 1
ATOM 1407 C C . ARG B 1 38 ? -19.609 13.602 1.64 1 78.81 38 ARG B C 1
ATOM 1409 O O . ARG B 1 38 ? -19.344 12.82 2.557 1 78.81 38 ARG B O 1
ATOM 1416 N N . GLU B 1 39 ? -19.578 13.273 0.425 1 76.06 39 GLU B N 1
ATOM 1417 C CA . GLU B 1 39 ? -19.062 11.992 -0.022 1 76.06 39 GLU B CA 1
ATOM 1418 C C . GLU B 1 39 ? -17.609 11.805 0.402 1 76.06 39 GLU B C 1
ATOM 1420 O O . GLU B 1 39 ? -16.844 12.773 0.445 1 76.06 39 GLU B O 1
ATOM 1425 N N . ASN B 1 40 ? -17.297 10.617 0.772 1 72.62 40 ASN B N 1
ATOM 1426 C CA . ASN B 1 40 ? -15.93 10.32 1.155 1 72.62 40 ASN B CA 1
ATOM 1427 C C . ASN B 1 40 ? -14.977 10.422 -0.035 1 72.62 40 ASN B C 1
ATOM 1429 O O . ASN B 1 40 ? -15.141 9.703 -1.026 1 72.62 40 ASN B O 1
ATOM 1433 N N . LEU B 1 41 ? -14.07 11.328 0.039 1 75.88 41 LEU B N 1
ATOM 1434 C CA . LEU B 1 41 ? -13.117 11.562 -1.042 1 75.88 41 LEU B CA 1
ATOM 1435 C C . LEU B 1 41 ? -11.766 10.945 -0.714 1 75.88 41 LEU B C 1
ATOM 1437 O O . LEU B 1 41 ? -11.477 10.648 0.449 1 75.88 41 LEU B O 1
ATOM 1441 N N . CYS B 1 42 ? -11.047 10.688 -1.768 1 80.12 42 CYS B N 1
ATOM 1442 C CA . CYS B 1 42 ? -9.68 10.18 -1.659 1 80.12 42 CYS B CA 1
ATOM 1443 C C . CYS B 1 42 ? -8.672 11.266 -1.998 1 80.12 42 CYS B C 1
ATOM 1445 O O . CYS B 1 42 ? -8.867 12.031 -2.939 1 80.12 42 CYS B O 1
ATOM 1447 N N . LEU B 1 43 ? -7.664 11.336 -1.164 1 87.19 43 LEU B N 1
ATOM 1448 C CA . LEU B 1 43 ? -6.543 12.219 -1.457 1 87.19 43 LEU B CA 1
ATOM 1449 C C . LEU B 1 43 ? -5.598 11.578 -2.469 1 87.19 43 LEU B C 1
ATOM 1451 O O . LEU B 1 43 ? -5.172 10.438 -2.291 1 87.19 43 LEU B O 1
ATOM 1455 N N . TYR B 1 44 ? -5.309 12.312 -3.568 1 84.69 44 TYR B N 1
ATOM 1456 C CA . TYR B 1 44 ? -4.363 11.867 -4.586 1 84.69 44 TYR B CA 1
ATOM 1457 C C . TYR B 1 44 ? -3.158 12.797 -4.656 1 84.69 44 TYR B C 1
ATOM 1459 O O . TYR B 1 44 ? -3.312 14.016 -4.801 1 84.69 44 TYR B O 1
ATOM 1467 N N . GLY B 1 45 ? -1.999 12.242 -4.441 1 90 45 GLY B N 1
ATOM 1468 C CA . GLY B 1 45 ? -0.759 12.938 -4.742 1 90 45 GLY B CA 1
ATOM 1469 C C . GLY B 1 45 ? -0.22 12.625 -6.125 1 90 45 GLY B C 1
ATOM 1470 O O . GLY B 1 45 ? 0.047 11.469 -6.445 1 90 45 GLY B O 1
ATOM 1471 N N . ASN B 1 46 ? 0.028 13.648 -6.879 1 90.25 46 ASN B N 1
ATOM 1472 C CA . ASN B 1 46 ? 0.477 13.461 -8.258 1 90.25 46 ASN B CA 1
ATOM 1473 C C . ASN B 1 46 ? 1.978 13.703 -8.398 1 90.25 46 ASN B C 1
ATOM 1475 O O . ASN B 1 46 ? 2.572 14.422 -7.59 1 90.25 46 ASN B O 1
ATOM 1479 N N . PRO B 1 47 ? 2.607 13.109 -9.438 1 93.19 47 PRO B N 1
ATOM 1480 C CA . PRO B 1 47 ? 4.066 13.195 -9.562 1 93.19 47 PRO B CA 1
ATOM 1481 C C . PRO B 1 47 ? 4.551 14.625 -9.828 1 93.19 47 PRO B C 1
ATOM 1483 O O . PRO B 1 47 ? 5.73 14.922 -9.625 1 93.19 47 PRO B O 1
ATOM 1486 N N . ASP B 1 48 ? 3.684 15.516 -10.195 1 95.69 48 ASP B N 1
ATOM 1487 C CA . ASP B 1 48 ? 4.109 16.891 -10.477 1 95.69 48 ASP B CA 1
ATOM 1488 C C . ASP B 1 48 ? 4.098 17.734 -9.211 1 95.69 48 ASP B C 1
ATOM 1490 O O . ASP B 1 48 ? 4.363 18.938 -9.266 1 95.69 48 ASP B O 1
ATOM 1494 N N . GLY B 1 49 ? 3.703 17.219 -8.156 1 95.75 49 GLY B N 1
ATOM 1495 C CA . GLY B 1 49 ? 3.73 17.922 -6.883 1 95.75 49 GLY B CA 1
ATOM 1496 C C . GLY B 1 49 ? 2.393 18.531 -6.508 1 95.75 49 GLY B C 1
ATOM 1497 O O . GLY B 1 49 ? 2.27 19.172 -5.465 1 95.75 49 GLY B O 1
ATOM 1498 N N . ASN B 1 50 ? 1.346 18.25 -7.402 1 96.06 50 ASN B N 1
ATOM 1499 C CA . ASN B 1 50 ? 0.008 18.734 -7.07 1 96.06 50 ASN B CA 1
ATOM 1500 C C . ASN B 1 50 ? -0.845 17.625 -6.453 1 96.06 50 ASN B C 1
ATOM 1502 O O . ASN B 1 50 ? -0.573 16.438 -6.648 1 96.06 50 ASN B O 1
ATOM 1506 N N . TRP B 1 51 ? -1.773 18.078 -5.598 1 92.69 51 TRP B N 1
ATOM 1507 C CA . TRP B 1 51 ? -2.697 17.141 -4.965 1 92.69 51 TRP B CA 1
ATOM 1508 C C . TRP B 1 51 ? -4.137 17.438 -5.367 1 92.69 51 TRP B C 1
ATOM 1510 O O . TRP B 1 51 ? -4.438 18.531 -5.852 1 92.69 51 TRP B O 1
ATOM 1520 N N . GLU B 1 52 ? -4.961 16.406 -5.227 1 90.31 52 GLU B N 1
ATOM 1521 C CA . GLU B 1 52 ? -6.398 16.594 -5.414 1 90.31 52 GLU B CA 1
ATOM 1522 C C . GLU B 1 52 ? -7.191 15.609 -4.551 1 90.31 52 GLU B C 1
ATOM 1524 O O . GLU B 1 52 ? -6.652 14.602 -4.09 1 90.31 52 GLU B O 1
ATOM 1529 N N . VAL B 1 53 ? -8.43 15.961 -4.238 1 86.81 53 VAL B N 1
ATOM 1530 C CA . VAL B 1 53 ? -9.375 15.016 -3.66 1 86.81 53 VAL B CA 1
ATOM 1531 C C . VAL B 1 53 ? -10.469 14.688 -4.68 1 86.81 53 VAL B C 1
ATOM 1533 O O . VAL B 1 53 ? -10.914 15.57 -5.418 1 86.81 53 VAL B O 1
ATOM 1536 N N . ALA B 1 54 ? -10.641 13.492 -4.855 1 81.69 54 ALA B N 1
ATOM 1537 C CA . ALA B 1 54 ? -11.648 13.031 -5.812 1 81.69 54 ALA B CA 1
ATOM 1538 C C . ALA B 1 54 ? -12.328 11.758 -5.316 1 81.69 54 ALA B C 1
ATOM 1540 O O . ALA B 1 54 ? -11.891 11.148 -4.34 1 81.69 54 ALA B O 1
ATOM 1541 N N . LEU B 1 55 ? -13.391 11.422 -5.973 1 76.19 55 LEU B N 1
ATOM 1542 C CA . LEU B 1 55 ? -14.039 10.148 -5.688 1 76.19 55 LEU B CA 1
ATOM 1543 C C . LEU B 1 55 ? -13.078 8.984 -5.941 1 76.19 55 LEU B C 1
ATOM 1545 O O . LEU B 1 55 ? -12.219 9.07 -6.816 1 76.19 55 LEU B O 1
ATOM 1549 N N . PRO B 1 56 ? 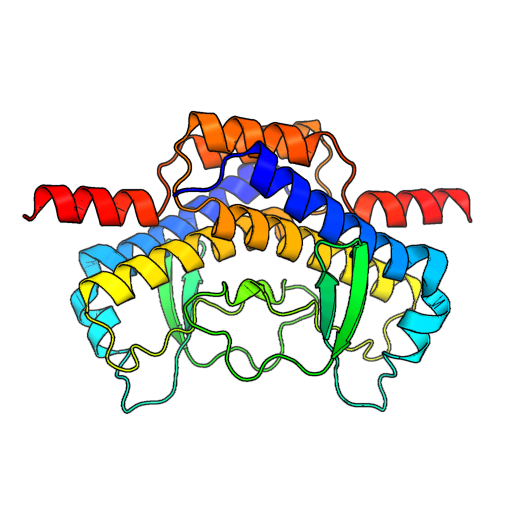-13.25 7.965 -5.039 1 71.69 56 PRO B N 1
ATOM 1550 C CA . PRO B 1 56 ? -12.406 6.801 -5.312 1 71.69 56 PRO B CA 1
ATOM 1551 C C . PRO B 1 56 ? -12.547 6.293 -6.742 1 71.69 56 PRO B C 1
ATOM 1553 O O . PRO B 1 56 ? -13.648 6.309 -7.305 1 71.69 56 PRO B O 1
ATOM 1556 N N . ALA B 1 57 ? -11.438 5.945 -7.324 1 63.34 57 ALA B N 1
ATOM 1557 C CA . ALA B 1 57 ? -11.469 5.395 -8.672 1 63.34 57 ALA B CA 1
ATOM 1558 C C . ALA B 1 57 ? -12.289 4.109 -8.727 1 63.34 57 ALA B C 1
ATOM 1560 O O . ALA B 1 57 ? -12.18 3.264 -7.832 1 63.34 57 ALA B O 1
ATOM 1561 N N . GLU B 1 58 ? -13.305 4.129 -9.562 1 60.19 58 GLU B N 1
ATOM 1562 C CA . GLU B 1 58 ? -14.18 2.963 -9.68 1 60.19 58 GLU B CA 1
ATOM 1563 C C . GLU B 1 58 ? -13.406 1.752 -10.203 1 60.19 58 GLU B C 1
ATOM 1565 O O . GLU B 1 58 ? -13.609 0.632 -9.727 1 60.19 58 GLU B O 1
ATOM 1570 N N . GLU B 1 59 ? -12.609 1.93 -11.242 1 56.62 59 GLU B N 1
ATOM 1571 C CA . GLU B 1 59 ? -11.82 0.863 -11.852 1 56.62 59 GLU B CA 1
ATOM 1572 C C . GLU B 1 59 ? -10.352 1.265 -11.984 1 56.62 59 GLU B C 1
ATOM 1574 O O . GLU B 1 59 ? -10.047 2.385 -12.398 1 56.62 59 GLU B O 1
ATOM 1579 N N . VAL B 1 60 ? -9.57 0.606 -11.133 1 55.56 60 VAL B N 1
ATOM 1580 C CA . VAL B 1 60 ? -8.141 0.807 -11.352 1 55.56 60 VAL B CA 1
ATOM 1581 C C . VAL B 1 60 ? -7.668 -0.059 -12.516 1 55.56 60 VAL B C 1
ATOM 1583 O O . VAL B 1 60 ? -7.871 -1.275 -12.516 1 55.56 60 VAL B O 1
ATOM 1586 N N . PRO B 1 61 ? -7.359 0.726 -13.625 1 52.5 61 PRO B N 1
ATOM 1587 C CA . PRO B 1 61 ? -6.832 -0.098 -14.719 1 52.5 61 PRO B CA 1
ATOM 1588 C C . PRO B 1 61 ? -5.777 -1.095 -14.242 1 52.5 61 PRO B C 1
ATOM 1590 O O . PRO B 1 61 ? -5.051 -0.822 -13.281 1 52.5 61 PRO B O 1
ATOM 1593 N N . PRO B 1 62 ? -5.871 -2.387 -14.797 1 51.59 62 PRO B N 1
ATOM 1594 C CA . PRO B 1 62 ? -4.926 -3.434 -14.414 1 51.59 62 PRO B CA 1
ATOM 1595 C C . PRO B 1 62 ? -3.479 -2.941 -14.383 1 51.59 62 PRO B C 1
ATOM 1597 O O . PRO B 1 62 ? -2.645 -3.504 -13.672 1 51.59 62 PRO B O 1
ATOM 1600 N N . GLU B 1 63 ? -3.311 -1.852 -15.203 1 49.31 63 GLU B N 1
ATOM 1601 C CA . GLU B 1 63 ? -1.929 -1.39 -15.305 1 49.31 63 GLU B CA 1
ATOM 1602 C C . GLU B 1 63 ? -1.551 -0.51 -14.117 1 49.31 63 GLU B C 1
ATOM 1604 O O . GLU B 1 63 ? -0.405 -0.072 -14 1 49.31 63 GLU B O 1
ATOM 1609 N N . GLN B 1 64 ? -2.617 -0.237 -13.336 1 52.91 64 GLN B N 1
ATOM 1610 C CA . GLN B 1 64 ? -2.338 0.62 -12.188 1 52.91 64 GLN B CA 1
ATOM 1611 C C . GLN B 1 64 ? -2.557 -0.129 -10.875 1 52.91 64 GLN B C 1
ATOM 1613 O O . GLN B 1 64 ? -3.447 -0.975 -10.781 1 52.91 64 GLN B O 1
ATOM 1618 N N . PRO B 1 65 ? -1.578 0.006 -10.031 1 51.59 65 PRO B N 1
ATOM 1619 C CA . PRO B 1 65 ? -1.746 -0.704 -8.758 1 51.59 65 PRO B CA 1
ATOM 1620 C C . PRO B 1 65 ? -2.943 -0.201 -7.953 1 51.59 65 PRO B C 1
ATOM 1622 O O . PRO B 1 65 ? -3.307 0.974 -8.055 1 51.59 65 PRO B O 1
ATOM 1625 N N . GLU B 1 66 ? -3.938 -0.999 -7.723 1 52.44 66 GLU B N 1
ATOM 1626 C CA . GLU B 1 66 ? -5.043 -0.63 -6.844 1 52.44 66 GLU B CA 1
ATOM 1627 C C . GLU B 1 66 ? -4.551 0.203 -5.66 1 52.44 66 GLU B C 1
ATOM 1629 O O . GLU B 1 66 ? -5.277 1.067 -5.164 1 52.44 66 GLU B O 1
ATOM 1634 N N . PRO B 1 67 ? -3.402 -0.054 -5.09 1 49.47 67 PRO B N 1
ATOM 1635 C CA . PRO B 1 67 ? -3.008 0.866 -4.02 1 49.47 67 PRO B CA 1
ATOM 1636 C C . PRO B 1 67 ? -3.037 2.328 -4.461 1 49.47 67 PRO B C 1
ATOM 1638 O O . PRO B 1 67 ? -2.848 3.229 -3.637 1 49.47 67 PRO B O 1
ATOM 1641 N N . ALA B 1 68 ? -3.297 2.424 -5.805 1 42.75 68 ALA B N 1
ATOM 1642 C CA . ALA B 1 68 ? -3.324 3.814 -6.25 1 42.75 68 ALA B CA 1
ATOM 1643 C C . ALA B 1 68 ? -4.523 4.555 -5.664 1 42.75 68 ALA B C 1
ATOM 1645 O O . ALA B 1 68 ? -4.723 5.742 -5.938 1 42.75 68 ALA B O 1
ATOM 1646 N N . LEU B 1 69 ? -5.168 3.836 -4.84 1 48.12 69 LEU B N 1
ATOM 1647 C CA . LEU B 1 69 ? -6.379 4.539 -4.434 1 48.12 69 LEU B CA 1
ATOM 1648 C C . LEU B 1 69 ? -6.082 5.512 -3.297 1 48.12 69 LEU B C 1
ATOM 1650 O O . LEU B 1 69 ? -5.453 5.145 -2.303 1 48.12 69 LEU B O 1
ATOM 1654 N N . GLY B 1 70 ? -6.047 6.637 -3.713 1 52.25 70 GLY B N 1
ATOM 1655 C CA . GLY B 1 70 ? -6.008 7.746 -2.773 1 52.25 70 GLY B CA 1
ATOM 1656 C C . GLY B 1 70 ? -6.32 7.332 -1.348 1 52.25 70 GLY B C 1
ATOM 1657 O O . GLY B 1 70 ? -6.559 6.152 -1.076 1 52.25 70 GLY B O 1
ATOM 1658 N N . VAL B 1 71 ? -5.922 8.078 -0.352 1 56.69 71 VAL B N 1
ATOM 1659 C CA . VAL B 1 71 ? -6.16 7.922 1.079 1 56.69 71 VAL B CA 1
ATOM 1660 C C . VAL B 1 71 ? -7.574 8.375 1.421 1 56.69 71 VAL B C 1
ATOM 1662 O O . VAL B 1 71 ? -7.926 9.539 1.221 1 56.69 71 VAL B O 1
ATOM 1665 N N . ASN B 1 72 ?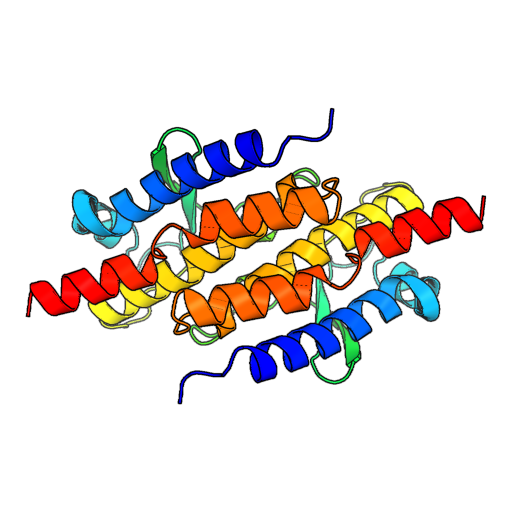 -8.555 7.406 1.544 1 58.19 72 ASN B N 1
ATOM 1666 C CA . ASN B 1 72 ? -9.945 7.723 1.867 1 58.19 72 ASN B CA 1
ATOM 1667 C C . ASN B 1 72 ? -10.148 7.895 3.371 1 58.19 72 ASN B C 1
ATOM 1669 O O . ASN B 1 72 ? -10.031 6.93 4.129 1 58.19 72 ASN B O 1
ATOM 1673 N N . PHE B 1 73 ? -10.32 9.211 3.826 1 63.84 73 PHE B N 1
ATOM 1674 C CA . PHE B 1 73 ? -10.594 9.188 5.258 1 63.84 73 PHE B CA 1
ATOM 1675 C C . PHE B 1 73 ? -11.805 10.047 5.598 1 63.84 73 PHE B C 1
ATOM 1677 O O . PHE B 1 73 ? -11.828 11.242 5.277 1 63.84 73 PHE B O 1
ATOM 1684 N N . ALA B 1 74 ? -12.734 9.242 5.895 1 65.25 74 ALA B N 1
ATOM 1685 C CA . ALA B 1 74 ? -13.805 9.969 6.574 1 65.25 74 ALA B CA 1
ATOM 1686 C C . ALA B 1 74 ? -13.344 10.477 7.938 1 65.25 74 ALA B C 1
ATOM 1688 O O . ALA B 1 74 ? -12.648 9.766 8.664 1 65.25 74 ALA B O 1
ATOM 1689 N N . ARG B 1 75 ? -13.57 11.758 8.203 1 72.19 75 ARG B N 1
ATOM 1690 C CA . ARG B 1 75 ? -13.234 12.328 9.508 1 72.19 75 ARG B CA 1
ATOM 1691 C C . ARG B 1 75 ? -14.078 11.711 10.617 1 72.19 75 ARG B C 1
ATOM 1693 O O . ARG B 1 75 ? -13.555 11.352 11.672 1 72.19 75 ARG B O 1
ATOM 1700 N N . ASP B 1 76 ? -15.219 11.258 10.305 1 71.56 76 ASP B N 1
ATOM 1701 C CA . ASP B 1 76 ? -16.156 10.555 11.164 1 71.56 76 ASP B CA 1
ATOM 1702 C C . ASP B 1 76 ? -16.031 11.008 12.617 1 71.56 76 ASP B C 1
ATOM 1704 O O . ASP B 1 76 ? -15.906 10.188 13.523 1 71.56 76 ASP B O 1
ATOM 1708 N N . GLY B 1 77 ? -15.953 12.359 12.867 1 75.62 77 GLY B N 1
ATOM 1709 C CA . GLY B 1 77 ? -15.938 12.914 14.211 1 75.62 77 GLY B CA 1
ATOM 1710 C C . GLY B 1 77 ? -14.555 12.922 14.836 1 75.62 77 GLY B C 1
ATOM 1711 O O . GLY B 1 77 ? -14.391 13.336 15.984 1 75.62 77 GLY B O 1
ATOM 1712 N N . MET B 1 78 ? -13.625 12.461 14.219 1 81.38 78 MET B N 1
ATOM 1713 C CA . MET B 1 78 ? -12.25 12.5 14.711 1 81.38 78 MET B CA 1
ATOM 1714 C C . MET B 1 78 ? -11.773 13.938 14.898 1 81.38 78 MET B C 1
ATOM 1716 O O . MET B 1 78 ? -12.117 14.812 14.102 1 81.38 78 MET B O 1
ATOM 1720 N N . GLU B 1 79 ? -11.023 14.047 15.992 1 89.12 79 GLU B N 1
ATOM 1721 C CA . GLU B 1 79 ? -10.367 15.336 16.188 1 89.12 79 GLU B CA 1
ATOM 1722 C C . GLU B 1 79 ? -9.453 15.672 15.008 1 89.12 79 GLU B C 1
ATOM 1724 O O . GLU B 1 79 ? -8.805 14.781 14.445 1 89.12 79 GLU B O 1
ATOM 1729 N N . ARG B 1 80 ? -9.352 16.891 14.688 1 88.88 80 ARG B N 1
ATOM 1730 C CA . ARG B 1 80 ? -8.641 17.359 13.508 1 88.88 80 ARG B CA 1
ATOM 1731 C C . ARG B 1 80 ? -7.203 16.859 13.492 1 88.88 80 ARG B C 1
ATOM 1733 O O . ARG B 1 80 ? -6.738 16.312 12.484 1 88.88 80 ARG B O 1
ATOM 1740 N N . SER B 1 81 ? -6.527 17.031 14.594 1 90 81 SER B N 1
ATOM 1741 C CA . SER B 1 81 ? -5.121 16.641 14.625 1 90 81 SER B CA 1
ATOM 1742 C C . SER B 1 81 ? -4.961 15.133 14.484 1 90 81 SER B C 1
ATOM 1744 O O . SER B 1 81 ? -4.023 14.656 13.844 1 90 81 SER B O 1
ATOM 1746 N N . ALA B 1 82 ? -5.844 14.406 15.078 1 87.12 82 ALA B N 1
ATOM 1747 C CA . ALA B 1 82 ? -5.805 12.953 14.977 1 87.12 82 ALA B CA 1
ATOM 1748 C C . ALA B 1 82 ? -6.105 12.492 13.547 1 87.12 82 ALA B C 1
ATOM 1750 O O . ALA B 1 82 ? -5.492 11.547 13.055 1 87.12 82 ALA B O 1
ATOM 1751 N N . TRP B 1 83 ? -7.016 13.141 12.898 1 87.5 83 TRP B N 1
ATOM 1752 C CA . TRP B 1 83 ? -7.379 12.812 11.523 1 87.5 83 TRP B CA 1
ATOM 1753 C C . TRP B 1 83 ? -6.223 13.094 10.57 1 87.5 83 TRP B C 1
ATOM 1755 O O . TRP B 1 83 ? -5.902 12.266 9.711 1 87.5 83 TRP B O 1
ATOM 1765 N N . ILE B 1 84 ? -5.59 14.234 10.797 1 88.62 84 ILE B N 1
ATOM 1766 C CA . ILE B 1 84 ? -4.461 14.609 9.945 1 88.62 84 ILE B CA 1
ATOM 1767 C C . ILE B 1 84 ? -3.334 13.594 10.109 1 88.62 84 ILE B C 1
ATOM 1769 O O . ILE B 1 84 ? -2.725 13.164 9.125 1 88.62 84 ILE B O 1
ATOM 1773 N N . SER B 1 85 ? -3.113 13.18 11.32 1 88.38 85 SER B N 1
ATOM 1774 C CA . SER B 1 85 ? -2.082 12.18 11.594 1 88.38 85 SER B CA 1
ATOM 1775 C C . SER B 1 85 ? -2.41 10.852 10.922 1 88.38 85 SER B C 1
ATOM 1777 O O . SER B 1 85 ? -1.523 10.188 10.383 1 88.38 85 SER B O 1
ATOM 1779 N N . LEU B 1 86 ? -3.65 10.57 10.984 1 86.25 86 LEU B N 1
ATOM 1780 C CA . LEU B 1 86 ? -4.074 9.32 10.359 1 86.25 86 LEU B CA 1
ATOM 1781 C C . LEU B 1 86 ? -3.895 9.375 8.844 1 86.25 86 LEU B C 1
ATOM 1783 O O . LEU B 1 86 ? -3.428 8.414 8.234 1 86.25 86 LEU B O 1
ATOM 1787 N N . VAL B 1 87 ? -4.227 10.453 8.234 1 86.75 87 VAL B N 1
ATOM 1788 C CA . VAL B 1 87 ? -4.055 10.625 6.801 1 86.75 87 VAL B CA 1
ATOM 1789 C C . VAL B 1 87 ? -2.574 10.531 6.441 1 86.75 87 VAL B C 1
ATOM 1791 O O . VAL B 1 87 ? -2.211 9.938 5.426 1 86.75 87 VAL B O 1
ATOM 1794 N N . ALA B 1 88 ? -1.742 11.117 7.289 1 90.31 88 ALA B N 1
ATOM 1795 C CA . ALA B 1 88 ? -0.303 11.078 7.043 1 90.31 88 ALA B CA 1
ATOM 1796 C C . ALA B 1 88 ? 0.22 9.641 7.051 1 90.31 88 ALA B C 1
ATOM 1798 O O . ALA B 1 88 ? 0.98 9.25 6.164 1 90.31 88 ALA B O 1
ATOM 1799 N N . VAL B 1 89 ? -0.252 8.883 7.992 1 88.25 89 VAL B N 1
ATOM 1800 C CA . VAL B 1 89 ? 0.182 7.496 8.117 1 88.25 89 VAL B CA 1
ATOM 1801 C C . VAL B 1 89 ? -0.276 6.699 6.898 1 88.25 89 VAL B C 1
ATOM 1803 O O . VAL B 1 89 ? 0.496 5.922 6.332 1 88.25 89 VAL B O 1
ATOM 1806 N N . HIS B 1 90 ? -1.482 6.887 6.52 1 86.12 90 HIS B N 1
ATOM 1807 C CA . HIS B 1 90 ? -2.016 6.176 5.363 1 86.12 90 HIS B CA 1
ATOM 1808 C C . HIS B 1 90 ? -1.312 6.602 4.078 1 86.12 90 HIS B C 1
ATOM 1810 O O . HIS B 1 90 ? -1.078 5.777 3.191 1 86.12 90 HIS B O 1
ATOM 1816 N N . SER B 1 91 ? -1.004 7.852 3.975 1 88.06 91 SER B N 1
ATOM 1817 C CA . SER B 1 91 ? -0.315 8.359 2.795 1 88.06 91 SER B CA 1
ATOM 1818 C C . SER B 1 91 ? 1.071 7.742 2.65 1 88.06 91 SER B C 1
ATOM 1820 O O . SER B 1 91 ? 1.502 7.422 1.541 1 88.06 91 SER B O 1
ATOM 1822 N N . ASP B 1 92 ? 1.756 7.637 3.754 1 91.69 92 ASP B N 1
ATOM 1823 C CA . ASP B 1 92 ? 3.072 7.008 3.727 1 91.69 92 ASP B CA 1
ATOM 1824 C C . ASP B 1 92 ? 2.988 5.578 3.191 1 91.69 92 ASP B C 1
ATOM 1826 O O . ASP B 1 92 ? 3.82 5.164 2.381 1 91.69 92 ASP B O 1
ATOM 1830 N N . SER B 1 93 ? 2.018 4.859 3.672 1 88.38 93 SER B N 1
ATOM 1831 C CA . SER B 1 93 ? 1.817 3.492 3.209 1 88.38 93 SER B CA 1
ATOM 1832 C C . SER B 1 93 ? 1.488 3.453 1.72 1 88.38 93 SER B C 1
ATOM 1834 O O . SER B 1 93 ? 1.997 2.602 0.988 1 88.38 93 SER B O 1
ATOM 1836 N N . TRP B 1 94 ? 0.64 4.312 1.31 1 86.38 94 TRP B N 1
ATOM 1837 C CA . TRP B 1 94 ? 0.251 4.402 -0.094 1 86.38 94 TRP B CA 1
ATOM 1838 C C . TRP B 1 94 ? 1.456 4.715 -0.976 1 86.38 94 TRP B C 1
ATOM 1840 O O . TRP B 1 94 ? 1.66 4.074 -2.01 1 86.38 94 TRP B O 1
ATOM 1850 N N . LEU B 1 95 ? 2.234 5.727 -0.608 1 90.88 95 LEU B N 1
ATOM 1851 C CA . LEU B 1 95 ? 3.414 6.141 -1.36 1 90.88 95 LEU B CA 1
ATOM 1852 C C . LEU B 1 95 ? 4.387 4.98 -1.531 1 90.88 95 LEU B C 1
ATOM 1854 O O . LEU B 1 95 ? 4.898 4.75 -2.629 1 90.88 95 LEU B O 1
ATOM 1858 N N . LEU B 1 96 ? 4.621 4.305 -0.439 1 92.38 96 LEU B N 1
ATOM 1859 C CA . LEU B 1 96 ? 5.559 3.188 -0.513 1 92.38 96 LEU B CA 1
ATOM 1860 C C . LEU B 1 96 ? 5 2.066 -1.384 1 92.38 96 LEU B C 1
ATOM 1862 O O . LEU B 1 96 ? 5.723 1.498 -2.207 1 92.38 96 LEU B O 1
ATOM 1866 N N . GLY B 1 97 ? 3.75 1.721 -1.111 1 88.75 97 GLY B N 1
ATOM 1867 C CA . GLY B 1 97 ? 3.129 0.705 -1.944 1 88.75 97 GLY B CA 1
ATOM 1868 C C . GLY B 1 97 ? 3.191 1.026 -3.426 1 88.75 97 GLY B C 1
ATOM 1869 O O . GLY B 1 97 ? 3.471 0.15 -4.246 1 88.75 97 GLY B O 1
ATOM 1870 N N . LEU B 1 98 ? 2.922 2.236 -3.777 1 87.5 98 LEU B N 1
ATOM 1871 C CA . LEU B 1 98 ? 2.953 2.652 -5.176 1 87.5 98 LEU B CA 1
ATOM 1872 C C . LEU B 1 98 ? 4.367 2.566 -5.738 1 87.5 98 LEU B C 1
ATOM 1874 O O . LEU B 1 98 ? 4.566 2.113 -6.867 1 87.5 98 LEU B O 1
ATOM 1878 N N . ALA B 1 99 ? 5.336 3.066 -4.996 1 91.88 99 ALA B N 1
ATOM 1879 C CA . ALA B 1 99 ? 6.723 2.979 -5.441 1 91.88 99 ALA B CA 1
ATOM 1880 C C . ALA B 1 99 ? 7.129 1.529 -5.695 1 91.88 99 ALA B C 1
ATOM 1882 O O . ALA B 1 99 ? 7.789 1.228 -6.688 1 91.88 99 ALA B O 1
ATOM 1883 N N . PHE B 1 100 ? 6.703 0.694 -4.801 1 91.38 100 PHE B N 1
ATOM 1884 C CA . PHE B 1 100 ? 7.055 -0.715 -4.926 1 91.38 100 PHE B CA 1
ATOM 1885 C C . PHE B 1 100 ? 6.355 -1.346 -6.121 1 91.38 100 PHE B C 1
ATOM 1887 O O . PHE B 1 100 ? 6.938 -2.17 -6.824 1 91.38 100 PHE B O 1
ATOM 1894 N N . TYR B 1 101 ? 5.172 -0.984 -6.352 1 87.56 101 TYR B N 1
ATOM 1895 C CA . TYR B 1 101 ? 4.453 -1.45 -7.531 1 87.56 101 TYR B CA 1
ATOM 1896 C C . TYR B 1 101 ? 5.184 -1.048 -8.805 1 87.56 101 TYR B C 1
ATOM 1898 O O . TYR B 1 101 ? 5.375 -1.869 -9.703 1 87.56 101 TYR B O 1
ATOM 1906 N N . LYS B 1 102 ? 5.598 0.182 -8.875 1 89.5 102 LYS B N 1
ATOM 1907 C CA . LYS B 1 102 ? 6.301 0.692 -10.047 1 89.5 102 LYS B CA 1
ATOM 1908 C C . LYS B 1 102 ? 7.672 0.039 -10.195 1 89.5 102 LYS B C 1
ATOM 1910 O O . LYS B 1 102 ? 8.25 0.023 -11.281 1 89.5 102 LYS B O 1
ATOM 1915 N N . GLY B 1 103 ? 8.141 -0.439 -9.062 1 92.5 103 GLY B N 1
ATOM 1916 C CA . GLY B 1 103 ? 9.438 -1.095 -9.055 1 92.5 103 GLY B CA 1
ATOM 1917 C C . GLY B 1 103 ? 9.344 -2.607 -9.109 1 92.5 103 GLY B C 1
ATOM 1918 O O . GLY B 1 103 ? 10.258 -3.309 -8.672 1 92.5 103 GLY B O 1
ATOM 1919 N N . ALA B 1 104 ? 8.289 -3.164 -9.594 1 89.5 104 ALA B N 1
ATOM 1920 C CA . ALA B 1 104 ? 8.023 -4.598 -9.539 1 89.5 104 ALA B CA 1
ATOM 1921 C C . ALA B 1 104 ? 9.125 -5.391 -10.234 1 89.5 104 ALA B C 1
ATOM 1923 O O . ALA B 1 104 ? 9.391 -6.543 -9.883 1 89.5 104 ALA B O 1
ATOM 1924 N N . ARG B 1 105 ? 9.828 -4.805 -11.164 1 92.38 105 ARG B N 1
ATOM 1925 C CA . ARG B 1 105 ? 10.828 -5.535 -11.945 1 92.38 105 ARG B CA 1
ATOM 1926 C C . ARG B 1 105 ? 12.234 -5.234 -11.445 1 92.38 105 ARG B C 1
ATOM 1928 O O . ARG B 1 105 ? 13.219 -5.695 -12.031 1 92.38 105 ARG B O 1
ATOM 1935 N N . LEU B 1 106 ? 12.359 -4.438 -10.445 1 96.38 106 LEU B N 1
ATOM 1936 C CA . LEU B 1 106 ? 13.672 -4.207 -9.844 1 96.38 106 LEU B CA 1
ATOM 1937 C C . LEU B 1 106 ? 14.234 -5.496 -9.258 1 96.38 106 LEU B C 1
ATOM 1939 O O . LEU B 1 106 ? 13.5 -6.289 -8.672 1 96.38 106 LEU B O 1
ATOM 1943 N N . ASN B 1 107 ? 15.555 -5.695 -9.445 1 95.19 107 ASN B N 1
ATOM 1944 C CA . ASN B 1 107 ? 16.203 -6.773 -8.711 1 95.19 107 ASN B CA 1
ATOM 1945 C C . ASN B 1 107 ? 16.5 -6.367 -7.266 1 95.19 107 ASN B C 1
ATOM 1947 O O . ASN B 1 107 ? 16.172 -5.25 -6.855 1 95.19 107 ASN B O 1
ATOM 1951 N N . ARG B 1 108 ? 17.047 -7.219 -6.488 1 96.69 108 ARG B N 1
ATOM 1952 C CA . ARG B 1 108 ? 17.25 -7.02 -5.059 1 96.69 108 ARG B CA 1
ATOM 1953 C C . ARG B 1 108 ? 18.109 -5.781 -4.797 1 96.69 108 ARG B C 1
ATOM 1955 O O . ARG B 1 108 ? 17.781 -4.98 -3.914 1 96.69 108 ARG B O 1
ATOM 1962 N N . GLU B 1 109 ? 19.234 -5.629 -5.535 1 97.81 109 GLU B N 1
ATOM 1963 C CA . GLU B 1 109 ? 20.125 -4.492 -5.336 1 97.81 109 GLU B CA 1
ATOM 1964 C C . GLU B 1 109 ? 19.438 -3.176 -5.676 1 97.81 109 GLU B C 1
ATOM 1966 O O . GLU B 1 109 ? 19.625 -2.172 -4.984 1 97.81 109 GLU B O 1
ATOM 1971 N N . GLU B 1 110 ? 18.719 -3.189 -6.707 1 98 110 GLU B N 1
ATOM 1972 C CA . GLU B 1 110 ? 18 -1.991 -7.125 1 98 110 GLU B CA 1
ATOM 1973 C C . GLU B 1 110 ? 16.906 -1.623 -6.121 1 98 110 GLU B C 1
ATOM 1975 O O . GLU B 1 110 ? 16.672 -0.442 -5.848 1 98 110 GLU B O 1
ATOM 1980 N N . ARG B 1 111 ? 16.219 -2.596 -5.539 1 97.88 111 ARG B N 1
ATOM 1981 C CA . ARG B 1 111 ? 15.219 -2.338 -4.5 1 97.88 111 ARG B CA 1
ATOM 1982 C C . ARG B 1 111 ? 15.875 -1.745 -3.256 1 97.88 111 ARG B C 1
ATOM 1984 O O . ARG B 1 111 ? 15.32 -0.845 -2.625 1 97.88 111 ARG B O 1
ATOM 1991 N N . GLU B 1 112 ? 17.016 -2.316 -2.959 1 98.12 112 GLU B N 1
ATOM 1992 C CA . GLU B 1 112 ? 17.75 -1.773 -1.822 1 98.12 112 GLU B CA 1
ATOM 1993 C C . GLU B 1 112 ? 18.078 -0.295 -2.027 1 98.12 112 GLU B C 1
ATOM 1995 O O . GLU B 1 112 ? 17.984 0.501 -1.091 1 98.12 112 GLU B O 1
ATOM 2000 N N . GLU B 1 113 ? 18.531 0.039 -3.217 1 98.56 113 GLU B N 1
ATOM 2001 C CA . GLU B 1 113 ? 18.797 1.44 -3.525 1 98.56 113 GLU B CA 1
ATOM 2002 C C . GLU B 1 113 ? 17.531 2.289 -3.363 1 98.56 113 GLU B C 1
ATOM 2004 O O . GLU B 1 113 ? 17.578 3.365 -2.762 1 98.56 113 GLU B O 1
ATOM 2009 N N . LEU B 1 114 ? 16.438 1.835 -3.895 1 98.5 114 LEU B N 1
ATOM 2010 C CA . LEU B 1 114 ? 15.172 2.562 -3.779 1 98.5 114 LEU B CA 1
ATOM 2011 C C . LEU B 1 114 ? 14.789 2.768 -2.316 1 98.5 114 LEU B C 1
ATOM 2013 O O . LEU B 1 114 ? 14.453 3.879 -1.908 1 98.5 114 LEU B O 1
ATOM 2017 N N . PHE B 1 115 ? 14.859 1.683 -1.477 1 98.38 115 PHE B N 1
ATOM 2018 C CA . PHE B 1 115 ? 14.539 1.765 -0.058 1 98.38 115 PHE B CA 1
ATOM 2019 C C . PHE B 1 115 ? 15.43 2.781 0.644 1 98.38 115 PHE B C 1
ATOM 2021 O O . PHE B 1 115 ? 14.961 3.555 1.48 1 98.38 115 PHE B O 1
ATOM 2028 N N . SER B 1 116 ? 16.688 2.723 0.256 1 98.25 116 SER B N 1
ATOM 2029 C CA . SER B 1 116 ? 17.641 3.646 0.864 1 98.25 116 SER B CA 1
ATOM 2030 C C . SER B 1 116 ? 17.281 5.094 0.537 1 98.25 116 SER B C 1
ATOM 2032 O O . SER B 1 116 ? 17.344 5.965 1.409 1 98.25 116 SER B O 1
ATOM 2034 N N . LEU B 1 117 ? 16.969 5.367 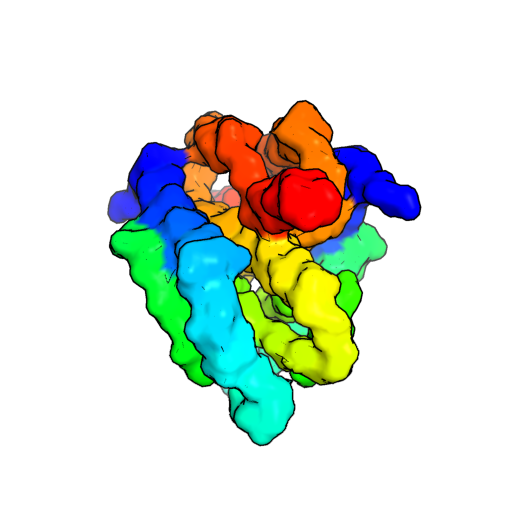-0.688 1 98.56 117 LEU B N 1
ATOM 2035 C CA . LEU B 1 117 ? 16.609 6.715 -1.109 1 98.56 117 LEU B CA 1
ATOM 2036 C C . LEU B 1 117 ? 15.375 7.203 -0.373 1 98.56 117 LEU B C 1
ATOM 2038 O O . LEU B 1 117 ? 15.352 8.32 0.14 1 98.56 117 LEU B O 1
ATOM 2042 N N . ILE B 1 118 ? 14.359 6.375 -0.302 1 98.44 118 ILE B N 1
ATOM 2043 C CA . ILE B 1 118 ? 13.102 6.742 0.341 1 98.44 118 ILE B CA 1
ATOM 2044 C C . ILE B 1 118 ? 13.336 6.969 1.833 1 98.44 118 ILE B C 1
ATOM 2046 O O . ILE B 1 118 ? 12.812 7.926 2.408 1 98.44 118 ILE B O 1
ATOM 2050 N N . ASN B 1 119 ? 14.156 6.113 2.416 1 98.12 119 ASN B N 1
ATOM 2051 C CA . ASN B 1 119 ? 14.336 6.125 3.863 1 98.12 119 ASN B CA 1
ATOM 2052 C C . ASN B 1 119 ? 15.203 7.301 4.309 1 98.12 119 ASN B C 1
ATOM 2054 O O . ASN B 1 119 ? 15.32 7.57 5.504 1 98.12 119 ASN B O 1
ATOM 2058 N N . LYS B 1 120 ? 15.836 7.992 3.396 1 97.56 120 LYS B N 1
ATOM 20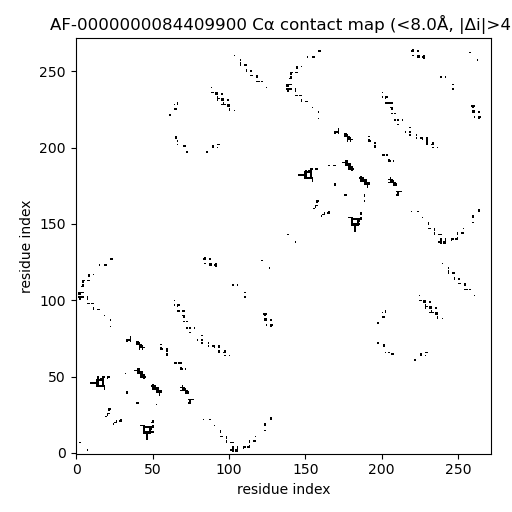59 C CA . LYS B 1 120 ? 16.562 9.203 3.742 1 97.56 120 LYS B CA 1
ATOM 2060 C C . LYS B 1 120 ? 15.617 10.328 4.141 1 97.56 120 LYS B C 1
ATOM 2062 O O . LYS B 1 120 ? 16.016 11.281 4.812 1 97.56 120 LYS B O 1
ATOM 2067 N N . LEU B 1 121 ? 14.422 10.289 3.74 1 97.5 121 LEU B N 1
ATOM 2068 C CA . LEU B 1 121 ? 13.438 11.328 4.012 1 97.5 121 LEU B CA 1
ATOM 2069 C C . LEU B 1 121 ? 12.609 10.984 5.246 1 97.5 121 LEU B C 1
ATOM 2071 O O . LEU B 1 121 ? 12.289 9.82 5.477 1 97.5 121 LEU B O 1
ATOM 2075 N N . PRO B 1 122 ? 12.219 12.008 6.07 1 96.5 122 PRO B N 1
ATOM 2076 C CA . PRO B 1 122 ? 11.164 11.734 7.051 1 96.5 122 PRO B CA 1
ATOM 2077 C C . PRO B 1 122 ? 9.844 11.328 6.402 1 96.5 122 PRO B C 1
ATOM 2079 O O . PRO B 1 122 ? 9.539 11.773 5.293 1 96.5 122 PRO B O 1
ATOM 2082 N N . THR B 1 123 ? 9.125 10.508 7.051 1 96.31 123 THR B N 1
ATOM 2083 C CA . THR B 1 123 ? 7.797 10.188 6.551 1 96.31 123 THR B CA 1
ATOM 2084 C C . THR B 1 123 ? 6.871 11.398 6.645 1 96.31 123 THR B C 1
ATOM 2086 O O . THR B 1 123 ? 7.199 12.383 7.305 1 96.31 123 THR B O 1
ATOM 2089 N N . CYS B 1 124 ? 5.746 11.32 5.969 1 94.69 124 CYS B N 1
ATOM 2090 C CA . CYS B 1 124 ? 4.73 12.352 6.125 1 94.69 124 CYS B CA 1
ATOM 2091 C C . CYS B 1 124 ? 4.258 12.438 7.574 1 94.69 124 CYS B C 1
ATOM 2093 O O . CYS B 1 124 ? 3.998 13.531 8.086 1 94.69 124 CYS B O 1
ATOM 2095 N N . TYR B 1 125 ? 4.121 11.328 8.234 1 93.75 125 TYR B N 1
ATOM 2096 C CA . TYR B 1 125 ? 3.711 11.273 9.633 1 93.75 125 TYR B CA 1
ATOM 2097 C C . TYR B 1 125 ? 4.727 11.977 10.523 1 93.75 125 TYR B C 1
ATOM 2099 O O . TYR B 1 125 ? 4.352 12.727 11.43 1 93.75 125 TYR B O 1
ATOM 2107 N N . GLU B 1 126 ? 5.996 11.711 10.25 1 93.69 126 GLU B N 1
ATOM 2108 C CA . GLU B 1 126 ? 7.043 12.375 11.023 1 93.69 126 GLU B CA 1
ATOM 2109 C C . GLU B 1 126 ? 6.996 13.891 10.828 1 93.69 126 GLU B C 1
ATOM 2111 O O . GLU B 1 126 ? 7.273 14.648 11.758 1 93.69 126 GLU B O 1
ATOM 2116 N N . ASN B 1 127 ? 6.719 14.336 9.633 1 90.56 127 ASN B N 1
ATOM 2117 C CA . ASN B 1 127 ? 6.582 15.766 9.359 1 90.56 127 ASN B CA 1
ATOM 2118 C C . ASN B 1 127 ? 5.41 16.375 10.133 1 90.56 127 ASN B C 1
ATOM 2120 O O . ASN B 1 127 ? 5.5 17.5 10.609 1 90.56 127 ASN B O 1
ATOM 2124 N N . ASP B 1 128 ? 4.332 15.695 10.211 1 81.56 128 ASP B N 1
ATOM 2125 C CA . ASP B 1 128 ? 3.145 16.141 10.938 1 81.56 128 ASP B CA 1
ATOM 2126 C C . ASP B 1 128 ? 3.404 16.203 12.438 1 81.56 128 ASP B C 1
ATOM 2128 O O . ASP B 1 128 ? 2.99 17.141 13.109 1 81.56 128 ASP B O 1
ATOM 2132 N N . ASP B 1 129 ? 4.066 15.125 12.93 1 72.75 129 ASP B N 1
ATOM 2133 C CA . ASP B 1 129 ? 4.324 15.023 14.359 1 72.75 129 ASP B CA 1
ATOM 2134 C C . ASP B 1 129 ? 5.328 16.078 14.812 1 72.75 129 ASP B C 1
ATOM 2136 O O . ASP B 1 129 ? 5.219 16.609 15.922 1 72.75 129 ASP B O 1
ATOM 2140 N N . GLY B 1 130 ? 6.305 16.328 14 1 64.31 130 GLY B N 1
ATOM 2141 C CA . GLY B 1 130 ? 7.242 17.375 14.328 1 64.31 130 GLY B CA 1
ATOM 2142 C C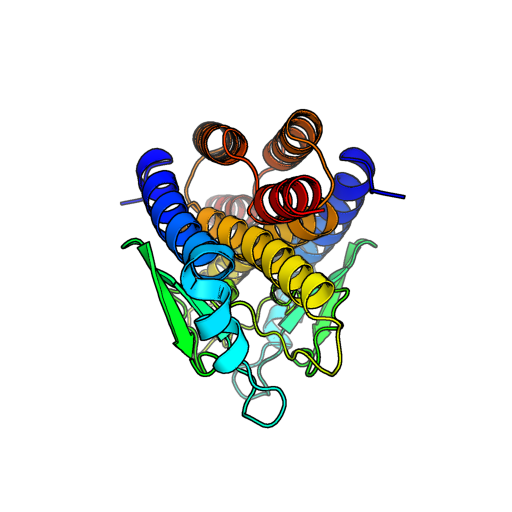 . GLY B 1 130 ? 6.609 18.766 14.312 1 64.31 130 GLY B C 1
ATOM 2143 O O . GLY B 1 130 ? 7.008 19.641 15.086 1 64.31 130 GLY B O 1
ATOM 2144 N N . ASP B 1 131 ? 5.766 18.938 13.383 1 51.88 131 ASP B N 1
ATOM 2145 C CA . ASP B 1 131 ? 5.078 20.219 13.336 1 51.88 131 ASP B CA 1
ATOM 2146 C C . ASP B 1 131 ? 4.203 20.422 14.57 1 51.88 131 ASP B C 1
ATOM 2148 O O . ASP B 1 131 ? 4.086 21.547 15.078 1 51.88 131 ASP B O 1
ATOM 2152 N N . VAL B 1 132 ? 3.6 19.328 14.938 1 46.72 132 VAL B N 1
ATOM 2153 C CA . VAL B 1 132 ? 2.781 19.469 16.141 1 46.72 132 VAL B CA 1
ATOM 2154 C C . VAL B 1 132 ? 3.67 19.797 17.344 1 46.72 132 VAL B C 1
ATOM 2156 O O . VAL B 1 132 ? 3.27 20.531 18.234 1 46.72 132 VAL B O 1
ATOM 2159 N N . ASP B 1 133 ? 4.766 19.031 17.391 1 43.22 133 ASP B N 1
ATOM 2160 C CA . ASP B 1 133 ? 5.598 19.422 18.531 1 43.22 133 ASP B CA 1
ATOM 2161 C C . ASP B 1 133 ? 6.031 20.875 18.406 1 43.22 133 ASP B C 1
ATOM 2163 O O . ASP B 1 133 ? 6.176 21.578 19.422 1 43.22 133 ASP B O 1
ATOM 2167 N N . ALA B 1 134 ? 6.215 21.422 17.25 1 42.62 134 ALA B N 1
ATOM 2168 C CA . ALA B 1 134 ? 6.645 22.812 17.156 1 42.62 134 ALA B CA 1
ATOM 2169 C C . ALA B 1 134 ? 5.48 23.766 17.406 1 42.62 134 ALA B C 1
ATOM 2171 O O . ALA B 1 134 ? 5.691 24.922 17.75 1 42.62 134 ALA B O 1
ATOM 2172 N N . ALA B 1 135 ? 4.34 23.453 17.062 1 38.69 135 ALA B N 1
ATOM 2173 C CA . ALA B 1 135 ? 3.236 24.391 17.266 1 38.69 135 ALA B CA 1
ATOM 2174 C C . ALA B 1 135 ? 2.707 24.312 18.688 1 38.69 135 ALA B C 1
ATOM 2176 O O . ALA B 1 135 ? 1.901 25.156 19.109 1 38.69 135 ALA B O 1
ATOM 2177 N N . GLY B 1 136 ? 2.887 23.188 19.344 1 35.22 136 GLY B N 1
ATOM 2178 C CA . GLY B 1 136 ? 2.527 23.312 20.75 1 35.22 136 GLY B CA 1
ATOM 2179 C C . GLY B 1 136 ? 3.584 24.016 21.578 1 35.22 136 GLY B C 1
ATOM 2180 O O . GLY B 1 136 ? 4.766 24.016 21.219 1 35.22 136 GLY B O 1
#

Solvent-accessible surface area (backbone atoms only — not comparable to full-atom values): 14626 Å² total; per-residue (Å²): 130,80,58,50,42,66,58,43,47,50,43,43,49,17,18,48,47,5,45,49,36,40,70,50,85,38,26,68,63,47,53,62,70,54,35,66,91,50,77,72,38,11,45,40,48,32,57,85,39,49,61,47,71,41,69,58,66,89,68,62,52,90,91,40,53,66,62,64,42,36,48,68,64,68,44,80,84,49,54,68,70,59,44,52,46,48,51,24,39,42,41,45,16,36,51,50,17,49,40,45,43,67,36,64,76,47,52,63,70,44,45,51,51,34,51,52,60,57,56,71,48,79,50,53,36,53,54,52,52,51,47,49,60,64,72,99,130,80,60,51,44,65,59,43,46,51,43,45,48,18,19,48,48,5,46,47,37,40,70,52,86,37,27,68,60,46,53,62,70,53,34,67,90,52,77,70,37,14,44,39,49,33,57,86,38,49,57,49,72,40,68,64,71,87,70,60,54,89,90,38,57,63,52,66,50,36,51,69,59,68,44,82,83,49,54,67,69,60,43,53,47,49,50,23,38,38,43,45,16,35,50,50,15,45,40,43,43,66,38,64,76,47,52,63,69,43,46,50,51,34,51,53,60,57,56,71,49,79,50,53,36,54,52,53,52,52,47,47,59,65,71,97

Foldseek 3Di:
DQDFLVRLLLQLVLQQLQLLCCLPVVVVVNVVVLDLVDDFWFWGGGSNNHIDTDHFDPDDPPLFDSLNRHQTDRCVVPDSLVVSLVNQVSSQVSSVVRSCSSNVPPDPVRVVVNCVSVVVDDGSNVVSVVVVVVVD/DQDFLVRLLLQLVLQQLQLLCCLPVVVVVNVVVLDLVDDFWFWAGGSNNHIDTDHFDPDDPPLADSLNTGQTDRCVVPDSLVRSLVNQVSSQVSSVVRSCSSNVPPDPVRVVVNCVSVVVDDGSNRVSVVVVVVVD

pLDDT: mean 83.14, std 16.8, range [35.22, 98.56]

Secondary structure (DSSP, 8-state):
-PPPHHHHHHHHHHHHHHHHHHHTTTHHHHHHHS-TTSPPPEEEE-TTS-EEEEPPPSS--TTS-GGGS-EE---TT--HHHHHHHHHHHHHHHHHHHHHHHTTT--HHHHHHHHHHHHTSPPHHHHHHHHHHHH-/-PPPHHHHHHHHHHHHHHHHHHHTTTHHHHHHHS-TTSPPPEEEE-TTS-EEEEPPPS---TTS-GGGS-EE---TT--HHHHHHHHHHHHHHHHHHHHHHHTTT--HHHHHHHHHHHHTSPPHHHHHHHHHHHH-

Sequence (272 aa):
MSRSPREIYEDYLGRRKAILRALTQDIEQFYEQCDPTRENLCLYGNPDGNWEVALPAEEVPPEQPEPALGVNFARDGMERSAWISLVAVHSDSWLLGLAFYKGARLNREEREELFSLINKLPTCYENDDGDVDAAGMSRSPREIYEDYLGRRKAILRALTQDIEQFYEQCDPTRENLCLYGNPDGNWEVALPAEEVPPEQPEPALGVNFARDGMERSAWISLVAVHSDSWLLGLAFYKGARLNREEREELFSLINKLPTCYENDDGDVDAAG

Radius of gyration: 18.2 Å; Cα contacts (8 Å, |Δi|>4): 414; chains: 2; bounding box: 41×49×42 Å

Nearest PDB structures (foldseek):
  5y21-assembly1_B  TM=9.151E-01  e=8.015E-16  Arabidopsis thaliana
  5xvj-assembly1_B  TM=8.877E-01  e=2.776E-13  Arabidopsis thaliana
  4wwo-assembly1_A  TM=3.629E-01  e=8.663E+00  Homo sapiens
  5y21-assembly1_B  TM=9.181E-01  e=5.742E-16  Arabidopsis thaliana
  5xvj-assembly1_B  TM=8.911E-01  e=2.810E-13  Arabidopsis thaliana